Protein AF-A0A6A8AJ91-F1 (afdb_monomer)

Structure (mmCIF, N/CA/C/O backbone):
data_AF-A0A6A8AJ91-F1
#
_entry.id   AF-A0A6A8AJ91-F1
#
loop_
_atom_site.group_PDB
_atom_site.id
_atom_site.type_symbol
_atom_site.label_atom_id
_atom_site.label_alt_id
_atom_site.label_comp_id
_atom_site.label_asym_id
_atom_site.label_entity_id
_atom_site.label_seq_id
_atom_site.pdbx_PDB_ins_code
_atom_site.Cartn_x
_atom_site.Cartn_y
_atom_site.Cartn_z
_atom_site.occupancy
_atom_site.B_iso_or_equiv
_atom_site.auth_seq_id
_atom_site.auth_comp_id
_atom_site.auth_asym_id
_atom_site.auth_atom_id
_atom_site.pdbx_PDB_model_num
ATOM 1 N N . MET A 1 1 ? -14.389 19.389 18.220 1.00 43.84 1 MET A N 1
ATOM 2 C CA . MET A 1 1 ? -12.937 19.081 18.212 1.00 43.84 1 MET A CA 1
ATOM 3 C C . MET A 1 1 ? -12.638 17.605 18.487 1.00 43.84 1 MET A C 1
ATOM 5 O O . MET A 1 1 ? -11.707 17.106 17.878 1.00 43.84 1 MET A O 1
ATOM 9 N N . ALA A 1 2 ? -13.442 16.891 19.290 1.00 48.88 2 ALA A N 1
ATOM 10 C CA . ALA A 1 2 ? -13.236 15.466 19.601 1.00 48.88 2 ALA A CA 1
ATOM 11 C C . ALA A 1 2 ? -13.220 14.518 18.375 1.00 48.88 2 ALA A C 1
ATOM 13 O O . ALA A 1 2 ? -12.332 13.684 18.272 1.00 48.88 2 ALA A O 1
ATOM 14 N N . VAL A 1 3 ? -14.114 14.713 17.393 1.00 51.88 3 VAL A N 1
ATOM 15 C CA . VAL A 1 3 ? -14.207 13.853 16.186 1.00 51.88 3 VAL A CA 1
ATOM 16 C C . VAL A 1 3 ? -12.919 13.856 15.343 1.00 51.88 3 VAL A C 1
ATOM 18 O O . VAL A 1 3 ? -12.517 12.827 14.814 1.00 51.88 3 VAL A O 1
ATOM 21 N N . LYS A 1 4 ? -12.217 14.998 15.255 1.00 58.78 4 LYS A N 1
ATOM 22 C CA . LYS A 1 4 ? -10.957 15.100 14.493 1.00 58.78 4 LYS A CA 1
ATOM 23 C C . LYS A 1 4 ? -9.788 14.388 15.174 1.00 58.78 4 LYS A C 1
ATOM 25 O O . LYS A 1 4 ? -8.906 13.903 14.477 1.00 58.78 4 LYS A O 1
ATOM 30 N N . GLN A 1 5 ? -9.770 14.350 16.507 1.00 60.12 5 GLN A N 1
ATOM 31 C CA . GLN A 1 5 ? -8.698 13.695 17.256 1.00 60.12 5 GLN A CA 1
ATOM 32 C C . GLN A 1 5 ? -8.779 12.173 17.096 1.00 60.12 5 GLN A C 1
ATOM 34 O O . GLN A 1 5 ? -7.750 11.521 16.955 1.00 60.12 5 GLN A O 1
ATOM 39 N N . ASN A 1 6 ? -10.004 11.642 17.043 1.00 73.81 6 ASN A N 1
ATOM 40 C CA . ASN A 1 6 ? -10.248 10.214 16.897 1.00 73.81 6 ASN A CA 1
ATOM 41 C C . ASN A 1 6 ? -9.841 9.684 15.509 1.00 73.81 6 ASN A C 1
ATOM 43 O O . ASN A 1 6 ? -9.087 8.722 15.394 1.00 73.81 6 ASN A O 1
ATOM 47 N N . GLY A 1 7 ? -10.212 10.397 14.439 1.00 82.06 7 GLY A N 1
ATOM 48 C CA . GLY A 1 7 ? -9.829 10.009 13.076 1.00 82.06 7 GLY A CA 1
ATOM 49 C C . GLY A 1 7 ? -8.311 9.914 12.854 1.00 82.06 7 GLY A C 1
ATOM 50 O O . GLY A 1 7 ? -7.854 9.060 12.100 1.00 82.06 7 GLY A O 1
ATOM 51 N N . ILE A 1 8 ? -7.514 10.750 13.533 1.00 86.25 8 ILE A N 1
ATOM 52 C CA . ILE A 1 8 ? -6.045 10.692 13.450 1.00 86.25 8 ILE A CA 1
ATOM 53 C C . ILE A 1 8 ? -5.506 9.410 14.094 1.00 86.25 8 ILE A C 1
ATOM 55 O O . ILE A 1 8 ? -4.601 8.793 13.532 1.00 86.25 8 ILE A O 1
ATOM 59 N N . GLU A 1 9 ? -6.051 9.004 15.242 1.00 88.12 9 GLU A N 1
ATOM 60 C CA . GLU A 1 9 ? -5.627 7.776 15.922 1.00 88.12 9 GLU A CA 1
ATOM 61 C C . GLU A 1 9 ? -5.988 6.538 15.092 1.00 88.12 9 GLU A C 1
ATOM 63 O O . GLU A 1 9 ? -5.127 5.686 14.878 1.00 88.12 9 GLU A O 1
ATOM 68 N N . ILE A 1 10 ? -7.195 6.490 14.513 1.00 88.81 10 ILE A N 1
ATOM 69 C CA . ILE A 1 10 ? -7.613 5.423 13.586 1.00 88.81 10 ILE A CA 1
ATOM 70 C C . ILE A 1 10 ? -6.616 5.299 12.426 1.00 88.81 10 ILE A C 1
ATOM 72 O O . ILE A 1 10 ? -6.073 4.222 12.174 1.00 88.81 10 ILE A O 1
ATOM 76 N N . VAL A 1 11 ? -6.322 6.411 11.742 1.00 90.75 11 VAL A N 1
ATOM 77 C CA . VAL A 1 11 ? -5.366 6.426 10.621 1.00 90.75 11 VAL A CA 1
ATOM 78 C C . VAL A 1 11 ? -3.998 5.928 11.061 1.00 90.75 11 VAL A C 1
ATOM 80 O O . VAL A 1 11 ? -3.373 5.139 10.352 1.00 90.75 11 VAL A O 1
ATOM 83 N N . LYS A 1 12 ? -3.526 6.378 12.224 1.00 90.50 12 LYS A N 1
ATOM 84 C CA . LYS A 1 12 ? -2.214 6.006 12.744 1.00 90.50 12 LYS A CA 1
ATOM 85 C C . LYS A 1 12 ? -2.122 4.504 13.014 1.00 90.50 12 LYS A C 1
ATOM 87 O O . LYS A 1 12 ? -1.149 3.891 12.586 1.00 90.50 12 LYS A O 1
ATOM 92 N N . ARG A 1 13 ? -3.137 3.904 13.640 1.00 90.19 13 ARG A N 1
ATOM 93 C CA . ARG A 1 13 ? -3.163 2.465 13.951 1.00 90.19 13 ARG A CA 1
ATOM 94 C C . ARG A 1 13 ? -3.114 1.596 12.704 1.00 90.19 13 ARG A C 1
ATOM 96 O O . ARG A 1 13 ? -2.282 0.697 12.609 1.00 90.19 13 ARG A O 1
ATOM 103 N N . PHE A 1 14 ? -3.931 1.908 11.702 1.00 91.19 14 PHE A N 1
ATOM 104 C CA . PHE A 1 14 ? -3.874 1.188 10.430 1.00 91.19 14 PHE A CA 1
ATOM 105 C C . PHE A 1 14 ? -2.538 1.408 9.704 1.00 91.19 14 PHE A C 1
ATOM 107 O O . PHE A 1 14 ? -1.979 0.457 9.152 1.00 91.19 14 PHE A O 1
ATOM 114 N N . ALA A 1 15 ? -1.981 2.622 9.755 1.00 89.38 15 ALA A N 1
ATOM 115 C CA . ALA A 1 15 ? -0.695 2.937 9.135 1.00 89.38 15 ALA A CA 1
ATOM 116 C C . ALA A 1 15 ? 0.488 2.202 9.788 1.00 89.38 15 ALA A C 1
ATOM 118 O O . ALA A 1 15 ? 1.400 1.783 9.074 1.00 89.38 15 ALA A O 1
ATOM 119 N N . GLU A 1 16 ? 0.471 1.993 11.107 1.00 88.56 16 GLU A N 1
ATOM 120 C CA . GLU A 1 16 ? 1.475 1.193 11.831 1.00 88.56 16 GLU A CA 1
ATOM 121 C C . GLU A 1 16 ? 1.495 -0.270 11.356 1.00 88.56 16 GLU A C 1
ATOM 123 O O . GLU A 1 16 ? 2.562 -0.882 11.274 1.00 88.56 16 GLU A O 1
ATOM 128 N N . LEU A 1 17 ? 0.341 -0.794 10.936 1.00 86.75 17 LEU A N 1
ATOM 129 C CA . LEU A 1 17 ? 0.208 -2.111 10.304 1.00 86.75 17 LEU A CA 1
ATOM 130 C C . LEU A 1 17 ? 0.438 -2.082 8.780 1.00 86.75 17 LEU A C 1
ATOM 132 O O . LEU A 1 17 ? 0.378 -3.118 8.113 1.00 86.75 17 LEU A O 1
ATOM 136 N N . GLY A 1 18 ? 0.729 -0.913 8.205 1.00 86.25 18 GLY A N 1
ATOM 137 C CA . GLY A 1 18 ? 1.018 -0.710 6.782 1.00 86.25 18 GLY A CA 1
ATOM 138 C C . GLY A 1 18 ? -0.213 -0.535 5.887 1.00 86.25 18 GLY A C 1
ATOM 139 O O . GLY A 1 18 ? -0.083 -0.640 4.666 1.00 86.25 18 GLY A O 1
ATOM 140 N N . PHE A 1 19 ? -1.398 -0.319 6.463 1.00 89.56 19 PHE A N 1
ATOM 141 C CA . PHE A 1 19 ? -2.639 -0.081 5.726 1.00 89.56 19 PHE A CA 1
ATOM 142 C C . PHE A 1 19 ? -2.930 1.415 5.607 1.00 89.56 19 PHE A C 1
ATOM 144 O O . PHE A 1 19 ? -2.638 2.214 6.493 1.00 89.56 19 PHE A O 1
ATOM 151 N N . GLN A 1 20 ? -3.556 1.787 4.500 1.00 91.19 20 GLN A N 1
ATOM 152 C CA . GLN A 1 20 ? -4.247 3.059 4.334 1.00 91.19 20 GLN A CA 1
ATOM 153 C C . GLN A 1 20 ? -5.744 2.814 4.481 1.00 91.19 20 GLN A C 1
ATOM 155 O O . GLN A 1 20 ? -6.220 1.715 4.206 1.00 91.19 20 GLN A O 1
ATOM 160 N N . VAL A 1 21 ? -6.493 3.837 4.875 1.00 91.38 21 VAL A N 1
ATOM 161 C CA . VAL A 1 21 ? -7.944 3.742 5.060 1.00 91.38 21 VAL A CA 1
ATOM 162 C C . VAL A 1 21 ? -8.601 4.867 4.274 1.00 91.38 21 VAL A C 1
ATOM 164 O O . VAL A 1 21 ? -8.114 6.001 4.299 1.00 91.38 21 VAL A O 1
ATOM 167 N N . GLN A 1 22 ? -9.675 4.559 3.550 1.00 91.75 22 GLN A N 1
ATOM 168 C CA . GLN A 1 22 ? -10.474 5.580 2.878 1.00 91.75 22 GLN A CA 1
ATOM 169 C C . GLN A 1 22 ? -11.068 6.572 3.892 1.00 91.75 22 GLN A C 1
ATOM 171 O O . GLN A 1 22 ? -11.466 6.151 4.981 1.00 91.75 22 GLN A O 1
ATOM 176 N N . PRO A 1 23 ? -11.166 7.870 3.555 1.00 87.62 23 PRO A N 1
ATOM 177 C CA . PRO A 1 23 ? -11.774 8.870 4.430 1.00 87.62 23 PRO A CA 1
ATOM 178 C C . PRO A 1 23 ? -13.167 8.474 4.932 1.00 87.62 23 PRO A C 1
ATOM 180 O O . PRO A 1 23 ? -13.442 8.561 6.125 1.00 87.62 23 PRO A O 1
ATOM 183 N N . GLU A 1 24 ? -14.007 7.955 4.042 1.00 88.31 24 GLU A N 1
ATOM 184 C CA . GLU A 1 24 ? -15.381 7.544 4.337 1.00 88.31 24 GLU A CA 1
ATOM 185 C C . GLU A 1 24 ? -15.422 6.349 5.308 1.00 88.31 24 GLU A C 1
ATOM 187 O O . GLU A 1 24 ? -16.294 6.257 6.172 1.00 88.31 24 GLU A O 1
ATOM 192 N N . ALA A 1 25 ? -14.424 5.464 5.242 1.00 89.00 25 ALA A N 1
ATOM 193 C CA . ALA A 1 25 ? -14.273 4.355 6.175 1.00 89.00 25 ALA A CA 1
ATOM 194 C C . ALA A 1 25 ? -13.870 4.836 7.581 1.00 89.00 25 ALA A C 1
ATOM 196 O O . ALA A 1 25 ? -14.318 4.266 8.575 1.00 89.00 25 ALA A O 1
ATOM 197 N N . ILE A 1 26 ? -13.072 5.908 7.684 1.00 88.94 26 ILE A N 1
ATOM 198 C CA . ILE A 1 26 ? -12.713 6.530 8.972 1.00 88.94 26 ILE A CA 1
ATOM 199 C C . ILE A 1 26 ? -13.953 7.137 9.632 1.00 88.94 26 ILE A C 1
ATOM 201 O O . ILE A 1 26 ? -14.126 7.013 10.847 1.00 88.94 26 ILE A O 1
ATOM 205 N N . GLU A 1 27 ? -14.823 7.779 8.849 1.00 86.69 27 GLU A N 1
ATOM 206 C CA . GLU A 1 27 ? -16.090 8.326 9.345 1.00 86.69 27 GLU A CA 1
ATOM 207 C C . GLU A 1 27 ? -16.988 7.218 9.902 1.00 86.69 27 GLU A C 1
ATOM 209 O O . GLU A 1 27 ? -17.515 7.352 11.008 1.00 86.69 27 GLU A O 1
ATOM 214 N N . LEU A 1 28 ? -17.091 6.098 9.183 1.00 85.00 28 LEU A N 1
ATOM 215 C CA . LEU A 1 28 ? -17.873 4.933 9.591 1.00 85.00 28 LEU A CA 1
ATOM 216 C C . LEU A 1 28 ? -17.333 4.320 10.896 1.00 85.00 28 LEU A C 1
ATOM 218 O O . LEU A 1 28 ? -18.096 4.081 11.834 1.00 85.00 28 LEU A O 1
ATOM 222 N N . LEU A 1 29 ? -16.014 4.138 10.999 1.00 84.06 29 LEU A N 1
ATOM 223 C CA . LEU A 1 29 ? -15.364 3.653 12.221 1.00 84.06 29 LEU A CA 1
ATOM 224 C C . LEU A 1 29 ? -15.611 4.590 13.409 1.00 84.06 29 LEU A C 1
ATOM 226 O O . LEU A 1 29 ? -16.016 4.134 14.478 1.00 84.06 29 LEU A O 1
ATOM 230 N N . SER A 1 30 ? -15.468 5.899 13.190 1.00 82.31 30 SER A N 1
ATOM 231 C CA . SER A 1 30 ? -15.678 6.922 14.222 1.00 82.31 30 SER A CA 1
ATOM 232 C C . SER A 1 30 ? -17.122 6.951 14.737 1.00 82.31 30 SER A C 1
ATOM 234 O O . SER A 1 30 ? -17.351 7.179 15.922 1.00 82.31 30 SER A O 1
ATOM 236 N N . GLN A 1 31 ? -18.106 6.732 13.858 1.00 78.06 31 GLN A N 1
ATOM 237 C CA . GLN A 1 31 ? -19.516 6.614 14.246 1.00 78.06 31 GLN A CA 1
ATOM 238 C C . GLN A 1 31 ? -19.769 5.322 15.029 1.00 78.06 31 GLN A C 1
ATOM 240 O O . GLN A 1 31 ? -20.475 5.337 16.035 1.00 78.06 31 GLN A O 1
ATOM 245 N N . SER A 1 32 ? -19.151 4.215 14.610 1.00 71.56 32 SER A N 1
ATOM 246 C CA . SER A 1 32 ? -19.342 2.917 15.258 1.00 71.56 32 SER A CA 1
ATOM 247 C C . SER A 1 32 ? -18.805 2.862 16.691 1.00 71.56 32 SER A C 1
ATOM 249 O O . SER A 1 32 ? -19.468 2.274 17.540 1.00 71.56 32 SER A O 1
ATOM 251 N N . GLU A 1 33 ? -17.678 3.521 16.974 1.00 67.56 33 GLU A N 1
ATOM 252 C CA . GLU A 1 33 ? -17.086 3.633 18.317 1.00 67.56 33 GLU A CA 1
ATOM 253 C C . GLU A 1 33 ? -17.942 4.491 19.266 1.00 67.56 33 GLU A C 1
ATOM 255 O O . GLU A 1 33 ? -18.006 4.236 20.464 1.00 67.56 33 GLU A O 1
ATOM 260 N N . ALA A 1 34 ? -18.644 5.500 18.738 1.00 65.12 34 ALA A N 1
ATOM 261 C CA . ALA A 1 34 ? -19.516 6.358 19.542 1.00 65.12 34 ALA A CA 1
ATOM 262 C C . ALA A 1 34 ? -20.841 5.676 19.933 1.00 65.12 34 ALA A C 1
ATOM 264 O O . ALA A 1 34 ? -21.431 6.012 20.960 1.00 65.12 34 ALA A O 1
ATOM 265 N N . GLU A 1 35 ? -21.328 4.748 19.107 1.00 65.75 35 GLU A N 1
ATOM 266 C CA . GLU A 1 35 ? -22.617 4.070 19.298 1.00 65.75 35 GLU A CA 1
ATOM 267 C C . GLU A 1 35 ? -22.499 2.727 20.027 1.00 65.75 35 GLU A C 1
ATOM 269 O O . GLU A 1 35 ? -23.481 2.234 20.589 1.00 65.75 35 GLU A O 1
ATOM 274 N N . ARG A 1 36 ? -21.324 2.100 19.989 1.00 60.91 36 ARG A N 1
ATOM 275 C CA . ARG A 1 36 ? -21.079 0.758 20.514 1.00 60.91 36 ARG A CA 1
ATOM 276 C C . ARG A 1 36 ? -19.695 0.735 21.150 1.00 60.91 36 ARG A C 1
ATOM 278 O O . ARG A 1 36 ? -18.746 1.205 20.542 1.00 60.91 36 ARG A O 1
ATOM 285 N N . ASP A 1 37 ? -19.610 0.191 22.359 1.00 61.41 37 ASP A N 1
ATOM 286 C CA . ASP A 1 37 ? -18.389 0.053 23.165 1.00 61.41 37 ASP A CA 1
ATOM 287 C C . ASP A 1 37 ? -17.379 -0.889 22.475 1.00 61.41 37 ASP A C 1
ATOM 289 O O . ASP A 1 37 ? -17.254 -2.063 22.821 1.00 61.41 37 ASP A O 1
ATOM 293 N N . PHE A 1 38 ? -16.746 -0.417 21.402 1.00 65.94 38 PHE A N 1
ATOM 294 C CA . PHE A 1 38 ? -15.754 -1.154 20.629 1.00 65.94 38 PHE A CA 1
ATOM 295 C C . PHE A 1 38 ? -14.351 -0.652 20.970 1.00 65.94 38 PHE A C 1
ATOM 297 O O . PHE A 1 38 ? -14.070 0.539 20.860 1.00 65.94 38 PHE A O 1
ATOM 304 N N . ASP A 1 39 ? -13.446 -1.571 21.309 1.00 79.12 39 ASP A N 1
ATOM 305 C CA . ASP A 1 39 ? -12.017 -1.269 21.400 1.00 79.12 39 ASP A CA 1
ATOM 306 C C . ASP A 1 39 ? -11.433 -1.143 19.984 1.00 79.12 39 ASP A C 1
ATOM 308 O O . ASP A 1 39 ? -11.498 -2.075 19.175 1.00 79.12 39 ASP A O 1
ATOM 312 N N . LEU A 1 40 ? -10.843 0.017 19.682 1.00 80.31 40 LEU A N 1
ATOM 313 C CA . LEU A 1 40 ? -10.198 0.297 18.401 1.00 80.31 40 LEU A CA 1
ATOM 314 C C . LEU A 1 40 ? -9.127 -0.745 18.054 1.00 80.31 40 LEU A C 1
ATOM 316 O O . LEU A 1 40 ? -8.992 -1.099 16.883 1.00 80.31 40 LEU A O 1
ATOM 320 N N . ASN A 1 41 ? -8.387 -1.260 19.041 1.00 83.50 41 ASN A N 1
ATOM 321 C CA . ASN A 1 41 ? -7.375 -2.288 18.781 1.00 83.50 41 ASN A CA 1
ATOM 322 C C . ASN A 1 41 ? -8.026 -3.583 18.290 1.00 83.50 41 ASN A C 1
ATOM 324 O O . ASN A 1 41 ? -7.571 -4.160 17.306 1.00 83.50 41 ASN A O 1
ATOM 328 N N . GLU A 1 42 ? -9.137 -3.982 18.911 1.00 82.81 42 GLU A N 1
ATOM 329 C CA . GLU A 1 42 ? -9.879 -5.181 18.526 1.00 82.81 42 GLU A CA 1
ATOM 330 C C . GLU A 1 42 ? -10.443 -5.051 17.104 1.00 82.81 42 GLU A C 1
ATOM 332 O O . GLU A 1 42 ? -10.413 -6.005 16.327 1.00 82.81 42 GLU A O 1
ATOM 337 N N . ILE A 1 43 ? -10.950 -3.870 16.731 1.00 83.38 43 ILE A N 1
ATOM 338 C CA . ILE A 1 43 ? -11.406 -3.614 15.358 1.00 83.38 43 ILE A CA 1
ATOM 339 C C . ILE A 1 43 ? -10.240 -3.733 14.383 1.00 83.38 43 ILE A C 1
ATOM 341 O O . ILE A 1 43 ? -10.367 -4.412 13.366 1.00 83.38 43 ILE A O 1
ATOM 345 N N . VAL A 1 44 ? -9.133 -3.047 14.670 1.00 86.94 44 VAL A N 1
ATOM 346 C CA . VAL A 1 44 ? -7.974 -3.002 13.780 1.00 86.94 44 VAL A CA 1
ATOM 347 C C . VAL A 1 44 ? -7.451 -4.414 13.538 1.00 86.94 44 VAL A C 1
ATOM 349 O O . VAL A 1 44 ? -7.359 -4.804 12.379 1.00 86.94 44 VAL A O 1
ATOM 352 N N . GLU A 1 45 ? -7.209 -5.195 14.593 1.00 86.25 45 GLU A N 1
ATOM 353 C CA . GLU A 1 45 ? -6.732 -6.580 14.488 1.00 86.25 45 GLU A CA 1
ATOM 354 C C . GLU A 1 45 ? -7.694 -7.446 13.671 1.00 86.25 45 GLU A C 1
ATOM 356 O O . GLU A 1 45 ? -7.300 -8.016 12.652 1.00 86.25 45 GLU A O 1
ATOM 361 N N . ASN A 1 46 ? -8.979 -7.468 14.037 1.00 85.00 46 ASN A N 1
ATOM 362 C CA . ASN A 1 46 ? -9.959 -8.314 13.359 1.00 85.00 46 ASN A CA 1
ATOM 363 C C . ASN A 1 46 ? -10.146 -7.944 11.880 1.00 85.00 46 ASN A C 1
ATOM 365 O O . ASN A 1 46 ? -10.281 -8.828 11.030 1.00 85.00 46 ASN A O 1
ATOM 369 N N . VAL A 1 47 ? -10.179 -6.644 11.561 1.00 87.38 47 VAL A N 1
ATOM 370 C CA . VAL A 1 47 ? -10.248 -6.189 10.171 1.00 87.38 47 VAL A CA 1
ATOM 371 C C . VAL A 1 47 ? -9.001 -6.671 9.449 1.00 87.38 47 VAL A C 1
ATOM 373 O O . VAL A 1 47 ? -9.133 -7.357 8.442 1.00 87.38 47 VAL A O 1
ATOM 376 N N . THR A 1 48 ? -7.804 -6.378 9.955 1.00 87.56 48 THR A N 1
ATOM 377 C CA . THR A 1 48 ? -6.564 -6.686 9.234 1.00 87.56 48 THR A CA 1
ATOM 378 C C . THR A 1 48 ? -6.294 -8.176 9.075 1.00 87.56 48 THR A C 1
ATOM 380 O O . THR A 1 48 ? -5.801 -8.567 8.020 1.00 87.56 48 THR A O 1
ATOM 383 N N . ASP A 1 49 ? -6.673 -9.003 10.049 1.00 85.69 49 ASP A N 1
ATOM 384 C CA . ASP A 1 49 ? -6.499 -10.461 9.998 1.00 85.69 49 ASP A CA 1
ATOM 385 C C . ASP A 1 49 ? -7.429 -11.125 8.977 1.00 85.69 49 ASP A C 1
ATOM 387 O O . ASP A 1 49 ? -7.114 -12.179 8.424 1.00 85.69 49 ASP A O 1
ATOM 391 N N . SER A 1 50 ? -8.578 -10.503 8.704 1.00 83.50 50 SER A N 1
ATOM 392 C CA . SER A 1 50 ? -9.535 -10.991 7.707 1.00 83.50 50 SER A CA 1
ATOM 393 C C . SER A 1 50 ? -9.195 -10.579 6.270 1.00 83.50 50 SER A C 1
ATOM 395 O O . SER A 1 50 ? -9.801 -11.090 5.325 1.00 83.50 50 SER A O 1
ATOM 397 N N . LEU A 1 51 ? -8.251 -9.649 6.083 1.00 85.38 51 LEU A N 1
ATOM 398 C CA . LEU A 1 51 ? -7.916 -9.096 4.773 1.00 85.38 51 LEU A CA 1
ATOM 399 C C . LEU A 1 51 ? -6.880 -9.941 4.035 1.00 85.38 51 LEU A C 1
ATOM 401 O O . LEU A 1 51 ? -5.928 -10.468 4.605 1.00 85.38 51 LEU A O 1
ATOM 405 N N . ASP A 1 52 ? -7.028 -9.981 2.712 1.00 84.12 52 ASP A N 1
ATOM 406 C CA . ASP A 1 52 ? -6.002 -10.542 1.844 1.00 84.12 52 ASP A CA 1
ATOM 407 C C . ASP A 1 52 ? -4.695 -9.714 1.945 1.00 84.12 52 ASP A C 1
ATOM 409 O O . ASP A 1 52 ? -4.748 -8.477 1.889 1.00 84.12 52 ASP A O 1
ATOM 413 N N . PRO A 1 53 ? -3.510 -10.354 2.038 1.00 79.56 53 PRO A N 1
ATOM 414 C CA . PRO A 1 53 ? -2.226 -9.659 2.178 1.00 79.56 53 PRO A CA 1
ATOM 415 C C . PRO A 1 53 ? -1.889 -8.658 1.059 1.00 79.56 53 PRO A C 1
ATOM 417 O O . PRO A 1 53 ? -1.031 -7.791 1.256 1.00 79.56 53 PRO A O 1
ATOM 420 N N . SER A 1 54 ? -2.531 -8.754 -0.113 1.00 79.94 54 SER A N 1
ATOM 421 C CA . SER A 1 54 ? -2.346 -7.823 -1.235 1.00 79.94 54 SER A CA 1
ATOM 422 C C . SER A 1 54 ? -3.086 -6.488 -1.062 1.00 79.94 54 SER A C 1
ATOM 424 O O . SER A 1 54 ? -2.868 -5.554 -1.840 1.00 79.94 54 SER A O 1
ATOM 426 N N . ILE A 1 55 ? -3.945 -6.360 -0.048 1.00 87.62 55 ILE A N 1
ATOM 427 C CA . ILE A 1 55 ? -4.772 -5.174 0.179 1.00 87.62 55 ILE A CA 1
ATOM 428 C C . ILE A 1 55 ? -3.984 -4.128 0.965 1.00 87.62 55 ILE A C 1
ATOM 430 O O . ILE A 1 55 ? -3.636 -4.322 2.125 1.00 87.62 55 ILE A O 1
ATOM 434 N N . PHE A 1 56 ? -3.728 -2.974 0.345 1.00 86.56 56 PHE A N 1
ATOM 435 C CA . PHE A 1 56 ? -3.056 -1.840 0.999 1.00 86.56 56 PHE A CA 1
ATOM 436 C C . PHE A 1 56 ? -4.015 -0.741 1.437 1.00 86.56 56 PHE A C 1
ATOM 438 O O . PHE A 1 56 ? -3.701 -0.009 2.370 1.00 86.56 56 PHE A O 1
ATOM 445 N N . VAL A 1 57 ? -5.159 -0.610 0.765 1.00 91.50 57 VAL A N 1
ATOM 446 C CA . VAL A 1 57 ? -6.151 0.432 1.037 1.00 91.50 57 VAL A CA 1
ATOM 447 C C . VAL A 1 57 ? -7.438 -0.244 1.475 1.00 91.50 57 VAL A C 1
ATOM 449 O O . VAL A 1 57 ? -8.043 -0.980 0.698 1.00 91.50 57 VAL A O 1
ATOM 452 N N . ILE A 1 58 ? -7.830 0.009 2.717 1.00 91.44 58 ILE A N 1
ATOM 453 C CA . ILE A 1 58 ? -9.067 -0.480 3.302 1.00 91.44 58 ILE A CA 1
ATOM 454 C C . ILE A 1 58 ? -10.192 0.447 2.865 1.00 91.44 58 ILE A C 1
ATOM 456 O O . ILE A 1 58 ? -10.171 1.659 3.105 1.00 91.44 58 ILE A O 1
ATOM 460 N N . SER A 1 59 ? -11.149 -0.153 2.180 1.00 90.94 59 SER A N 1
ATOM 461 C CA . SER A 1 59 ? -12.338 0.501 1.664 1.00 90.94 59 SER A CA 1
ATOM 462 C C . SER A 1 59 ? -13.464 0.526 2.689 1.00 90.94 59 SER A C 1
ATOM 464 O O . SER A 1 59 ? -13.500 -0.262 3.640 1.00 90.94 59 SER A O 1
ATOM 466 N N . THR A 1 60 ? -14.412 1.428 2.471 1.00 90.06 60 THR A N 1
ATOM 467 C CA . THR A 1 60 ? -15.604 1.556 3.318 1.00 90.06 60 THR A CA 1
ATOM 468 C C . THR A 1 60 ? -16.444 0.282 3.304 1.00 90.06 60 THR A C 1
ATOM 470 O O . THR A 1 60 ? -16.981 -0.112 4.337 1.00 90.06 60 THR A O 1
ATOM 473 N N . GLU A 1 61 ? -16.510 -0.413 2.168 1.00 89.19 61 GLU A N 1
ATOM 474 C CA . GLU A 1 61 ? -17.251 -1.665 2.013 1.00 89.19 61 GLU A CA 1
ATOM 475 C C . GLU A 1 61 ? -16.690 -2.774 2.908 1.00 89.19 61 GLU A C 1
ATOM 477 O O . GLU A 1 61 ? -17.460 -3.499 3.534 1.00 89.19 61 GLU A O 1
ATOM 482 N N . GLN A 1 62 ? -15.362 -2.870 3.016 1.00 87.12 62 GLN A N 1
ATOM 483 C CA . GLN A 1 62 ? -14.696 -3.867 3.861 1.00 87.12 62 GLN A CA 1
ATOM 484 C C . GLN A 1 62 ? -14.981 -3.632 5.344 1.00 87.12 62 GLN A C 1
ATOM 486 O O . GLN A 1 62 ? -15.272 -4.574 6.079 1.00 87.12 62 GLN A O 1
ATOM 491 N N . ILE A 1 63 ? -14.962 -2.370 5.778 1.00 87.75 63 ILE A N 1
ATOM 492 C CA . ILE A 1 63 ? -15.340 -2.009 7.147 1.00 87.75 63 ILE A CA 1
ATOM 493 C C . ILE A 1 63 ? -16.829 -2.282 7.395 1.00 87.75 63 ILE A C 1
ATOM 495 O O . ILE A 1 63 ? -17.192 -2.841 8.430 1.00 87.75 63 ILE A O 1
ATOM 499 N N . ALA A 1 64 ? -17.705 -1.921 6.456 1.00 86.56 64 ALA A N 1
ATOM 500 C CA . ALA A 1 64 ? -19.142 -2.141 6.592 1.00 86.56 64 ALA A CA 1
ATOM 501 C C . ALA A 1 64 ? -19.488 -3.637 6.681 1.00 86.56 64 ALA A C 1
ATOM 503 O O . ALA A 1 64 ? -20.326 -4.032 7.496 1.00 86.56 64 ALA A O 1
ATOM 504 N N . GLU A 1 65 ? -18.831 -4.473 5.875 1.00 85.00 65 GLU A N 1
ATOM 505 C CA . GLU A 1 65 ? -18.964 -5.929 5.927 1.00 85.00 65 GLU A CA 1
ATOM 506 C C . GLU A 1 65 ? -18.474 -6.489 7.266 1.00 85.00 65 GLU A C 1
ATOM 508 O O . GLU A 1 65 ? -19.192 -7.270 7.895 1.00 85.00 65 GLU A O 1
ATOM 513 N N . PHE A 1 66 ? -17.320 -6.026 7.754 1.00 83.44 66 PHE A N 1
ATOM 514 C CA . PHE A 1 66 ? -16.799 -6.404 9.066 1.00 83.44 66 PHE A CA 1
ATOM 515 C C . PHE A 1 66 ? -17.790 -6.086 10.196 1.00 83.44 66 PHE A C 1
ATOM 517 O O . PHE A 1 66 ? -18.159 -6.971 10.974 1.00 83.44 66 PHE A O 1
ATOM 524 N N . ILE A 1 67 ? -18.289 -4.848 10.254 1.00 81.25 67 ILE A N 1
ATOM 525 C CA . ILE A 1 67 ? -19.238 -4.419 11.289 1.00 81.25 67 ILE A CA 1
ATOM 526 C C . ILE A 1 67 ? -20.534 -5.222 11.188 1.00 81.25 67 ILE A C 1
ATOM 528 O O . ILE A 1 67 ? -21.054 -5.685 12.202 1.00 81.25 67 ILE A O 1
ATOM 532 N N . LYS A 1 68 ? -21.050 -5.452 9.976 1.00 81.44 68 LYS A N 1
ATOM 533 C CA . LYS A 1 68 ? -22.246 -6.276 9.769 1.00 81.44 68 LYS A CA 1
ATOM 534 C C . LYS A 1 68 ? -22.043 -7.709 10.266 1.00 81.44 68 LYS A C 1
ATOM 536 O O . LYS A 1 68 ? -22.934 -8.242 10.925 1.00 81.44 68 LYS A O 1
ATOM 541 N N . ASN A 1 69 ? -20.889 -8.313 9.992 1.00 77.19 69 ASN A N 1
ATOM 542 C CA . ASN A 1 69 ? -20.578 -9.684 10.396 1.00 77.19 69 ASN A CA 1
ATOM 543 C C . ASN A 1 69 ? -20.388 -9.811 11.914 1.00 77.19 69 ASN A C 1
ATOM 545 O O . ASN A 1 69 ? -20.897 -10.760 12.506 1.00 77.19 69 ASN A O 1
ATOM 549 N N . LYS A 1 70 ? -19.763 -8.826 12.573 1.00 71.62 70 LYS A N 1
ATOM 550 C CA . LYS A 1 70 ? -19.692 -8.750 14.047 1.00 71.62 70 LYS A CA 1
ATOM 551 C C . LYS A 1 70 ? -21.080 -8.634 14.685 1.00 71.62 70 LYS A C 1
ATOM 553 O O . LYS A 1 70 ? -21.340 -9.262 15.705 1.00 71.62 70 LYS A O 1
ATOM 558 N N . VAL A 1 71 ? -21.991 -7.879 14.070 1.00 63.44 71 VAL A N 1
ATOM 559 C CA . VAL A 1 71 ? -23.368 -7.671 14.565 1.00 63.44 71 VAL A CA 1
ATOM 560 C C . VAL A 1 71 ? -24.265 -8.883 14.323 1.00 63.44 71 VAL A C 1
ATOM 562 O O . VAL A 1 71 ? -25.108 -9.201 15.157 1.00 63.44 71 VAL A O 1
ATOM 565 N N . ALA A 1 72 ? -24.074 -9.582 13.205 1.00 60.78 72 ALA A N 1
ATOM 566 C CA . ALA A 1 72 ? -24.757 -10.840 12.904 1.00 60.78 72 ALA A CA 1
ATOM 567 C C . ALA A 1 72 ? -24.155 -12.049 13.659 1.00 60.78 72 ALA A C 1
ATOM 569 O O . ALA A 1 72 ? -24.737 -13.132 13.667 1.00 60.78 72 ALA A O 1
ATOM 570 N N . GLY A 1 73 ? -23.003 -11.864 14.311 1.00 50.31 73 GLY A N 1
ATOM 571 C CA . GLY A 1 73 ? -22.126 -12.890 14.877 1.00 50.31 73 GLY A CA 1
ATOM 572 C C . GLY A 1 73 ? -22.537 -13.533 16.206 1.00 50.31 73 GLY A C 1
ATOM 573 O O . GLY A 1 73 ? -21.684 -14.117 16.865 1.00 50.31 73 GLY A O 1
ATOM 574 N N . THR A 1 74 ? -23.821 -13.525 16.581 1.00 48.94 74 THR A N 1
ATOM 575 C CA . THR A 1 74 ? -24.406 -14.566 17.459 1.00 48.94 74 THR A CA 1
ATOM 576 C C . THR A 1 74 ? -24.817 -15.828 16.681 1.00 48.94 74 THR A C 1
ATOM 578 O O . THR A 1 74 ? -25.548 -16.670 17.198 1.00 48.94 74 THR A O 1
ATOM 581 N N . GLY A 1 75 ? -24.331 -16.022 15.450 1.00 37.97 75 GLY A N 1
ATOM 582 C CA . GLY A 1 75 ? -24.575 -17.239 14.680 1.00 37.97 75 GLY A CA 1
ATOM 583 C C . GLY A 1 75 ? -23.509 -17.501 13.621 1.00 37.97 75 GLY A C 1
ATOM 584 O O . GLY A 1 75 ? -23.240 -16.656 12.774 1.00 37.97 75 GLY A O 1
ATOM 585 N N . LYS A 1 76 ? -22.918 -18.701 13.672 1.00 47.47 76 LYS A N 1
ATOM 586 C CA . LYS A 1 76 ? -22.011 -19.266 12.663 1.00 47.47 76 LYS A CA 1
ATOM 587 C C . LYS A 1 76 ? -22.591 -19.152 11.249 1.00 47.47 76 LYS A C 1
ATOM 589 O O . LYS A 1 76 ? -23.743 -19.514 11.023 1.00 47.47 76 LYS A O 1
ATOM 594 N N . GLY A 1 77 ? -21.745 -18.793 10.289 1.00 35.34 77 GLY A N 1
ATOM 595 C CA . GLY A 1 77 ? -22.057 -18.917 8.871 1.00 35.34 77 GLY A CA 1
ATOM 596 C C . GLY A 1 77 ? -20.838 -18.663 7.999 1.00 35.34 77 GLY A C 1
ATOM 597 O O . GLY A 1 77 ? -20.548 -17.523 7.660 1.00 35.34 77 GLY A O 1
ATOM 598 N N . GLU A 1 78 ? -20.148 -19.739 7.629 1.00 46.16 78 GLU A N 1
ATOM 599 C CA . GLU A 1 78 ? -19.216 -19.778 6.501 1.00 46.16 78 GLU A CA 1
ATOM 600 C C . GLU A 1 78 ? -19.934 -19.306 5.233 1.00 46.16 78 GLU A C 1
ATOM 602 O O . GLU A 1 78 ? -20.955 -19.898 4.877 1.00 46.16 78 GLU A O 1
ATOM 607 N N . LYS A 1 79 ? -19.398 -18.299 4.528 1.00 38.66 79 LYS A N 1
ATOM 608 C CA . LYS A 1 79 ? -19.541 -18.185 3.069 1.00 38.66 79 LYS A CA 1
ATOM 609 C C . LYS A 1 79 ? -18.312 -17.541 2.442 1.00 38.66 79 LYS A C 1
ATOM 611 O O . LYS A 1 79 ? -17.992 -16.387 2.700 1.00 38.66 79 LYS A O 1
ATOM 616 N N . GLU A 1 80 ? -17.695 -18.318 1.560 1.00 44.81 80 GLU A N 1
ATOM 617 C CA . GLU A 1 80 ? -16.759 -17.896 0.526 1.00 44.81 80 GLU A CA 1
ATOM 618 C C . GLU A 1 80 ? -17.377 -16.752 -0.294 1.00 44.81 80 GLU A C 1
ATOM 620 O O . GLU A 1 80 ? -18.309 -16.943 -1.079 1.00 44.81 80 GLU A O 1
ATOM 625 N N . GLY A 1 81 ? -16.882 -15.536 -0.082 1.00 33.44 81 GLY A N 1
ATOM 626 C CA . GLY A 1 81 ? -17.235 -14.354 -0.855 1.00 33.44 81 GLY A CA 1
ATOM 627 C C . GLY A 1 81 ? -16.036 -13.935 -1.685 1.00 33.44 81 GLY A C 1
ATOM 628 O O . GLY A 1 81 ? -15.212 -13.153 -1.228 1.00 33.44 81 GLY A O 1
ATOM 629 N N . GLY A 1 82 ? -15.914 -14.477 -2.899 1.00 33.50 82 GLY A N 1
ATOM 630 C CA . GLY A 1 82 ? -14.902 -14.027 -3.849 1.00 33.50 82 GLY A CA 1
ATOM 631 C C . GLY A 1 82 ? -14.965 -12.507 -3.996 1.00 33.50 82 GLY A C 1
ATOM 632 O O . GLY A 1 82 ? -16.014 -11.961 -4.350 1.00 33.50 82 GLY A O 1
ATOM 633 N N . ILE A 1 83 ? -13.845 -11.843 -3.702 1.00 36.66 83 ILE A N 1
ATOM 634 C CA . ILE A 1 83 ? -13.674 -10.393 -3.787 1.00 36.66 83 ILE A CA 1
ATOM 635 C C . ILE A 1 83 ? -14.028 -9.967 -5.217 1.00 36.66 83 ILE A C 1
ATOM 637 O O . ILE A 1 83 ? -13.237 -10.097 -6.154 1.00 36.66 83 ILE A O 1
ATOM 641 N N . ARG A 1 84 ? -15.253 -9.471 -5.417 1.00 40.12 84 ARG A N 1
ATOM 642 C CA . ARG A 1 84 ? -15.611 -8.750 -6.637 1.00 40.12 84 ARG A CA 1
ATOM 643 C C . ARG A 1 84 ? -14.845 -7.443 -6.573 1.00 40.12 84 ARG A C 1
ATOM 645 O O . ARG A 1 84 ? -15.279 -6.516 -5.897 1.00 40.12 84 ARG A O 1
ATOM 652 N N . PHE A 1 85 ? -13.723 -7.372 -7.288 1.00 36.81 85 PHE A N 1
ATOM 653 C CA . PHE A 1 85 ? -13.101 -6.104 -7.645 1.00 36.81 85 PHE A CA 1
ATOM 654 C C . PHE A 1 85 ? -14.184 -5.239 -8.290 1.00 36.81 85 PHE A C 1
ATOM 656 O O . PHE A 1 85 ? -14.566 -5.454 -9.445 1.00 36.81 85 PHE A O 1
ATOM 663 N N . GLN A 1 86 ? -14.755 -4.317 -7.513 1.00 45.88 86 GLN A N 1
ATOM 664 C CA . GLN A 1 86 ? -15.697 -3.361 -8.054 1.00 45.88 86 GLN A CA 1
ATOM 665 C C . GLN A 1 86 ? -14.946 -2.571 -9.120 1.00 45.88 86 GLN A C 1
ATOM 667 O O . GLN A 1 86 ? -13.848 -2.059 -8.900 1.00 45.88 86 GLN A O 1
ATOM 672 N N . LYS A 1 87 ? -15.532 -2.567 -10.318 1.00 43.19 87 LYS A N 1
ATOM 673 C CA . LYS A 1 87 ? -15.109 -1.782 -11.471 1.00 43.19 87 LYS A CA 1
ATOM 674 C C . LYS A 1 87 ? -14.752 -0.384 -10.975 1.00 43.19 87 LYS A C 1
ATOM 676 O O . LYS A 1 87 ? -15.647 0.291 -10.477 1.00 43.19 87 LYS A O 1
ATOM 681 N N . GLN A 1 88 ? -13.471 -0.010 -11.086 1.00 43.97 88 GLN A N 1
ATOM 682 C CA . GLN A 1 88 ? -12.939 1.284 -10.653 1.00 43.97 88 GLN A CA 1
ATOM 683 C C . GLN A 1 88 ? -13.942 2.381 -11.009 1.00 43.97 88 GLN A C 1
ATOM 685 O O . GLN A 1 88 ? -14.14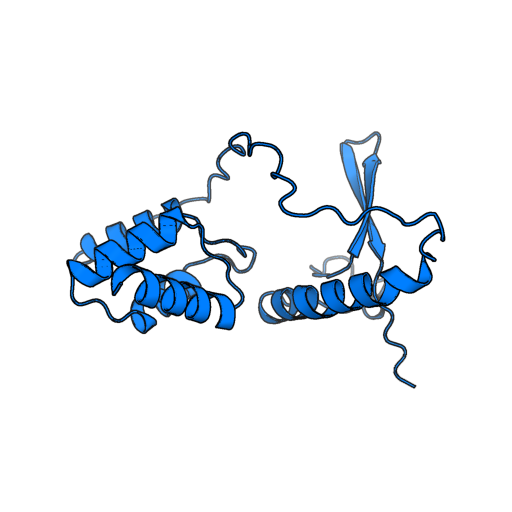4 2.702 -12.185 1.00 43.97 88 GLN A O 1
ATOM 690 N N . THR A 1 89 ? -14.625 2.897 -9.990 1.00 47.28 89 THR A N 1
ATOM 691 C CA . THR A 1 89 ? -15.383 4.132 -10.104 1.00 47.28 89 THR A CA 1
ATOM 692 C C . THR A 1 89 ? -14.389 5.191 -10.554 1.00 47.28 89 THR A C 1
ATOM 694 O O . THR A 1 89 ? -13.251 5.234 -10.090 1.00 47.28 89 THR A O 1
ATOM 697 N N . HIS A 1 90 ? -14.779 5.959 -11.566 1.00 43.12 90 HIS A N 1
ATOM 698 C CA . HIS A 1 90 ? -13.948 6.975 -12.194 1.00 43.12 90 HIS A CA 1
ATOM 699 C C . HIS A 1 90 ? -13.457 7.961 -11.125 1.00 43.12 90 HIS A C 1
ATOM 701 O O . HIS A 1 90 ? -14.185 8.874 -10.736 1.00 43.12 90 HIS A O 1
ATOM 707 N N . VAL A 1 91 ? -12.237 7.750 -10.625 1.00 53.94 91 VAL A N 1
ATOM 708 C CA . VAL A 1 91 ? -11.607 8.652 -9.666 1.00 53.94 91 VAL A CA 1
ATOM 709 C C . VAL A 1 91 ? -11.306 9.939 -10.436 1.00 53.94 91 VAL A C 1
ATOM 711 O O . VAL A 1 91 ? -10.599 9.874 -11.447 1.00 53.94 91 VAL A O 1
ATOM 714 N N . PRO A 1 92 ? -11.872 11.096 -10.049 1.00 69.06 92 PRO A N 1
ATOM 715 C CA . PRO A 1 92 ? -11.540 12.354 -10.701 1.00 69.06 92 PRO A CA 1
ATOM 716 C C . PRO A 1 92 ? -10.031 12.592 -10.604 1.00 69.06 92 PRO A C 1
ATOM 718 O O . PRO A 1 92 ? -9.391 12.197 -9.627 1.00 69.06 92 PRO A O 1
ATOM 721 N N . ALA A 1 93 ? -9.457 13.214 -11.638 1.00 66.94 93 ALA A N 1
ATOM 722 C CA . ALA A 1 93 ? -8.033 13.520 -11.658 1.00 66.94 93 ALA A CA 1
ATOM 723 C C . ALA A 1 93 ? -7.636 14.265 -10.366 1.00 66.94 93 ALA A C 1
ATOM 725 O O . ALA A 1 93 ? -8.370 15.162 -9.935 1.00 66.94 93 ALA A O 1
ATOM 726 N N . PRO A 1 94 ? -6.509 13.899 -9.730 1.00 67.94 94 PRO A N 1
ATOM 727 C CA . PRO A 1 94 ? -6.113 14.498 -8.466 1.00 67.94 94 PRO A CA 1
ATOM 728 C C . PRO A 1 94 ? -5.916 16.008 -8.633 1.00 67.94 94 PRO A C 1
ATOM 730 O O . PRO A 1 94 ? -5.254 16.464 -9.567 1.00 67.94 94 PRO A O 1
ATOM 733 N N . ALA A 1 95 ? -6.481 16.788 -7.711 1.00 81.19 95 ALA A N 1
ATOM 734 C CA . ALA A 1 95 ? -6.243 18.222 -7.662 1.00 81.19 95 ALA A CA 1
ATOM 735 C C . ALA A 1 95 ? -4.783 18.479 -7.262 1.00 81.19 95 ALA A C 1
ATOM 737 O O . ALA A 1 95 ? -4.311 17.989 -6.234 1.00 81.19 95 ALA A O 1
ATOM 738 N N . ILE A 1 96 ? -4.057 19.261 -8.063 1.00 76.69 96 ILE A N 1
ATOM 739 C CA . ILE A 1 96 ? -2.695 19.675 -7.724 1.00 76.69 96 ILE A CA 1
ATOM 740 C C . ILE A 1 96 ? -2.794 20.744 -6.632 1.00 76.69 96 ILE A C 1
ATOM 742 O O . ILE A 1 96 ? -3.011 21.918 -6.911 1.00 76.69 96 ILE A O 1
ATOM 746 N N . ILE A 1 97 ? -2.643 20.327 -5.373 1.00 74.94 97 ILE A N 1
ATOM 747 C CA . ILE A 1 97 ? -2.684 21.226 -4.205 1.00 74.94 97 ILE A CA 1
ATOM 748 C C . ILE A 1 97 ? -1.459 22.154 -4.191 1.00 74.94 97 ILE A C 1
ATOM 750 O O . ILE A 1 97 ? -1.515 23.274 -3.684 1.00 74.94 97 ILE A O 1
ATOM 754 N N . LYS A 1 98 ? -0.334 21.693 -4.750 1.00 58.12 98 LYS A N 1
ATOM 755 C CA . LYS A 1 98 ? 0.908 22.460 -4.819 1.00 58.12 98 LYS A CA 1
ATOM 756 C C . LYS A 1 98 ? 1.757 22.006 -6.003 1.00 58.12 98 LYS A C 1
ATOM 758 O O . LYS A 1 98 ? 2.189 20.858 -6.046 1.00 58.12 98 LYS A O 1
ATOM 763 N N . SER A 1 99 ? 2.010 22.913 -6.940 1.00 62.25 99 SER A N 1
ATOM 764 C CA . SER A 1 99 ? 3.008 22.748 -7.998 1.00 62.25 99 SER A CA 1
ATOM 765 C C . SER A 1 99 ? 4.236 23.586 -7.666 1.00 62.25 99 SER A C 1
ATOM 767 O O . SER A 1 99 ? 4.108 24.754 -7.298 1.00 62.25 99 SER A O 1
ATOM 769 N N . PHE A 1 100 ? 5.425 23.016 -7.818 1.00 62.09 100 PHE A N 1
ATOM 770 C CA . PHE A 1 100 ? 6.665 23.783 -7.783 1.00 62.09 100 PHE A CA 1
ATOM 771 C C . PHE A 1 100 ? 7.010 24.169 -9.223 1.00 62.09 100 PHE A C 1
ATOM 773 O O . PHE A 1 100 ? 7.124 23.288 -10.072 1.00 62.09 100 PHE A O 1
ATOM 780 N N . SER A 1 101 ? 7.121 25.468 -9.512 1.00 57.75 101 SER A N 1
ATOM 781 C CA . SER A 1 101 ? 7.639 25.917 -10.807 1.00 57.75 101 SER A CA 1
ATOM 782 C C . SER A 1 101 ? 9.127 25.597 -10.895 1.00 57.75 101 SER A C 1
ATOM 784 O O . SER A 1 101 ? 9.883 25.889 -9.967 1.00 57.75 101 SER A O 1
ATOM 786 N N . ASP A 1 102 ? 9.538 25.009 -12.016 1.00 54.66 102 ASP A N 1
ATOM 787 C CA . ASP A 1 102 ? 10.945 24.881 -12.371 1.00 54.66 102 ASP A CA 1
ATOM 788 C C . ASP A 1 102 ? 11.492 26.290 -12.647 1.00 54.66 102 ASP A C 1
ATOM 790 O O . ASP A 1 102 ? 11.051 26.977 -13.569 1.00 54.66 102 ASP A O 1
ATOM 794 N N . ASN A 1 103 ? 12.413 26.768 -11.809 1.00 57.91 103 ASN A N 1
ATOM 795 C CA . ASN A 1 103 ? 12.926 28.142 -11.853 1.00 57.91 103 ASN A CA 1
ATOM 796 C C . ASN A 1 103 ? 13.952 28.359 -12.987 1.00 57.91 103 ASN A C 1
ATOM 798 O O . ASN A 1 103 ? 14.865 29.175 -12.853 1.00 57.91 103 ASN A O 1
ATOM 802 N N . GLY A 1 104 ? 13.857 27.606 -14.086 1.00 55.31 104 GLY A N 1
ATOM 803 C CA . GLY A 1 104 ? 14.731 27.731 -15.258 1.00 55.31 104 GLY A CA 1
ATOM 804 C C . GLY A 1 104 ? 16.181 27.282 -15.038 1.00 55.31 104 GLY A C 1
ATOM 805 O O . GLY A 1 104 ? 16.993 27.369 -15.956 1.00 55.31 104 GLY A O 1
ATOM 806 N N . ARG A 1 105 ? 16.520 26.773 -13.849 1.00 57.47 105 ARG A N 1
ATOM 807 C CA . ARG A 1 1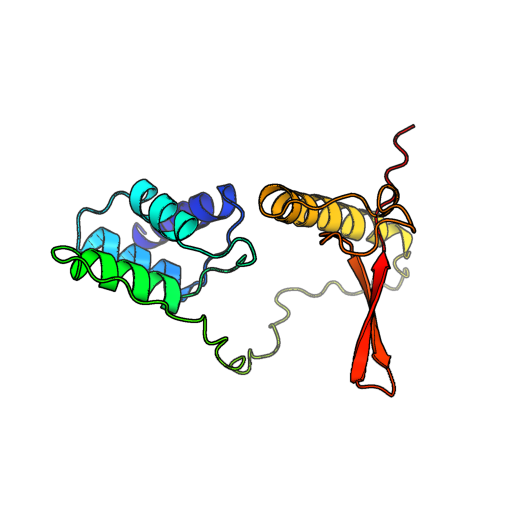05 ? 17.732 25.984 -13.609 1.00 57.47 105 ARG A CA 1
ATOM 808 C C . ARG A 1 105 ? 17.297 24.531 -13.617 1.00 57.47 105 ARG A C 1
ATOM 810 O O . ARG A 1 105 ? 16.906 24.030 -12.572 1.00 57.47 105 ARG A O 1
ATOM 817 N N . GLY A 1 106 ? 17.296 23.934 -14.811 1.00 56.12 106 GLY A N 1
ATOM 818 C CA . GLY A 1 106 ? 16.790 22.585 -15.043 1.00 56.12 106 GLY A CA 1
ATOM 819 C C . GLY A 1 106 ? 17.227 21.633 -13.936 1.00 56.12 106 GLY A C 1
ATOM 820 O O . GLY A 1 106 ? 18.420 21.498 -13.667 1.00 56.12 106 GLY A O 1
ATOM 821 N N . VAL A 1 107 ? 16.241 21.043 -13.268 1.00 60.03 107 VAL A N 1
ATOM 822 C CA . VAL A 1 107 ? 16.460 20.076 -12.193 1.00 60.03 107 VAL A CA 1
ATOM 823 C C . VAL A 1 107 ? 17.213 18.881 -12.784 1.00 60.03 107 VAL A C 1
ATOM 825 O O . VAL A 1 107 ? 16.755 18.289 -13.768 1.00 60.03 107 VAL A O 1
ATOM 828 N N . ASP A 1 108 ? 18.386 18.549 -12.237 1.00 67.00 108 ASP A N 1
ATOM 829 C CA . ASP A 1 108 ? 19.155 17.400 -12.718 1.00 67.00 108 ASP A CA 1
ATOM 830 C C . ASP A 1 108 ? 18.381 16.133 -12.330 1.00 67.00 108 ASP A C 1
ATOM 832 O O . ASP A 1 108 ? 17.777 16.026 -11.263 1.00 67.00 108 ASP A O 1
ATOM 836 N N . HIS A 1 109 ? 18.399 15.122 -13.187 1.00 65.12 109 HIS A N 1
ATOM 837 C CA . HIS A 1 109 ? 17.810 13.808 -12.919 1.00 65.12 109 HIS A CA 1
ATOM 838 C C . HIS A 1 109 ? 18.369 13.206 -11.615 1.00 65.12 109 HIS A C 1
ATOM 840 O O . HIS A 1 109 ? 17.684 12.446 -10.925 1.00 65.12 109 HIS A O 1
ATOM 846 N N . LYS A 1 110 ? 19.597 13.589 -11.246 1.00 69.81 110 LYS A N 1
ATOM 847 C CA . LYS A 1 110 ? 20.240 13.228 -9.976 1.00 69.81 110 LYS A CA 1
ATOM 848 C C . LYS A 1 110 ? 19.520 13.775 -8.745 1.00 69.81 110 LYS A C 1
ATOM 850 O O . LYS A 1 110 ? 19.574 13.123 -7.706 1.00 69.81 110 LYS A O 1
ATOM 855 N N . ASP A 1 111 ? 18.810 14.892 -8.865 1.00 74.31 111 ASP A N 1
ATOM 856 C CA . ASP A 1 111 ? 18.057 15.492 -7.760 1.00 74.31 111 ASP A CA 1
ATOM 857 C C . ASP A 1 111 ? 16.824 14.647 -7.400 1.00 74.31 111 ASP A C 1
ATOM 859 O O . ASP A 1 111 ? 16.357 14.663 -6.262 1.00 74.31 111 ASP A O 1
ATOM 863 N N . PHE A 1 112 ? 16.323 13.835 -8.341 1.00 79.62 112 PHE A N 1
ATOM 864 C CA . PHE A 1 112 ? 15.168 12.967 -8.111 1.00 79.62 112 PHE A CA 1
ATOM 865 C C . PHE A 1 112 ? 15.523 11.559 -7.644 1.00 79.62 112 PHE A C 1
ATOM 867 O O . PHE A 1 112 ? 14.686 10.903 -7.020 1.00 79.62 112 PHE A O 1
ATOM 874 N N . LEU A 1 113 ? 16.737 11.076 -7.920 1.00 82.81 113 LEU A N 1
ATOM 875 C CA . LEU A 1 113 ? 17.152 9.722 -7.549 1.00 82.81 113 LEU A CA 1
ATOM 876 C C . LEU A 1 113 ? 16.941 9.419 -6.049 1.00 82.81 113 LEU A C 1
ATOM 878 O O . LEU A 1 113 ? 16.366 8.368 -5.754 1.00 82.81 113 LEU A O 1
ATOM 882 N N . PRO A 1 114 ? 17.279 10.321 -5.101 1.00 83.06 114 PRO A N 1
ATOM 883 C CA . PRO A 1 114 ? 16.973 10.114 -3.685 1.00 83.06 114 PRO A CA 1
ATOM 884 C C . PRO A 1 114 ? 15.478 9.900 -3.413 1.00 83.06 114 PRO A C 1
ATOM 886 O O . PRO A 1 114 ? 15.118 9.046 -2.609 1.00 83.06 114 PRO A O 1
ATOM 889 N N . HIS A 1 115 ? 14.594 10.611 -4.119 1.00 84.38 115 HIS A N 1
ATOM 890 C CA . HIS A 1 115 ? 13.144 10.453 -3.975 1.00 84.38 115 HIS A CA 1
ATOM 891 C C . HIS A 1 115 ? 12.635 9.117 -4.530 1.00 84.38 115 HIS A C 1
ATOM 893 O O . HIS A 1 115 ? 11.700 8.535 -3.980 1.00 84.38 115 HIS A O 1
ATOM 899 N N . PHE A 1 116 ? 13.211 8.613 -5.624 1.00 83.75 116 PHE A N 1
ATOM 900 C CA . PHE A 1 116 ? 12.872 7.282 -6.138 1.00 83.75 116 PHE A CA 1
ATOM 901 C C . PHE A 1 116 ? 13.329 6.182 -5.174 1.00 83.75 116 PHE A C 1
ATOM 903 O O . PHE A 1 116 ? 12.555 5.264 -4.899 1.00 83.75 116 PHE A O 1
ATOM 910 N N . LEU A 1 117 ? 14.537 6.310 -4.618 1.00 86.50 117 LEU A N 1
ATOM 911 C CA . LEU A 1 117 ? 15.084 5.361 -3.649 1.00 86.50 117 LEU A CA 1
ATOM 912 C C . LEU A 1 117 ? 14.288 5.347 -2.340 1.00 86.50 117 LEU A C 1
ATOM 914 O O . LEU A 1 117 ? 13.869 4.270 -1.928 1.00 86.50 117 LEU A O 1
ATOM 918 N N . ASP A 1 118 ? 13.988 6.509 -1.749 1.00 86.50 118 ASP A N 1
ATOM 919 C CA . ASP A 1 118 ? 13.165 6.608 -0.531 1.00 86.50 118 ASP A CA 1
ATOM 920 C C . ASP A 1 118 ? 11.788 5.957 -0.729 1.00 86.50 118 ASP A C 1
ATOM 922 O O . ASP A 1 118 ? 11.351 5.127 0.071 1.00 86.50 118 ASP A O 1
ATOM 926 N N . ARG A 1 119 ? 11.120 6.255 -1.853 1.00 88.12 119 ARG A N 1
ATOM 927 C CA . ARG A 1 119 ? 9.823 5.639 -2.171 1.00 88.12 119 ARG A CA 1
ATOM 928 C C . ARG A 1 119 ? 9.929 4.129 -2.324 1.00 88.12 119 ARG A C 1
ATOM 930 O O . ARG A 1 119 ? 9.070 3.413 -1.809 1.00 88.12 119 ARG A O 1
ATOM 937 N N . TYR A 1 120 ? 10.951 3.641 -3.025 1.00 88.62 120 TYR A N 1
ATOM 938 C CA . TYR A 1 120 ? 11.171 2.206 -3.164 1.00 88.62 120 TYR A CA 1
ATOM 939 C C . TYR A 1 120 ? 11.442 1.549 -1.809 1.00 88.62 120 TYR A C 1
ATOM 941 O O . TYR A 1 120 ? 10.848 0.514 -1.519 1.00 88.62 120 TYR A O 1
ATOM 949 N N . GLU A 1 121 ? 12.300 2.123 -0.969 1.00 88.94 121 GLU A N 1
ATOM 950 C CA . GLU A 1 121 ? 12.628 1.571 0.347 1.00 88.94 121 GLU A CA 1
ATOM 951 C C . GLU A 1 121 ? 11.375 1.446 1.210 1.00 88.94 121 GLU A C 1
ATOM 953 O O . GLU A 1 121 ? 11.020 0.334 1.604 1.00 88.94 121 GLU A O 1
ATOM 958 N N . ARG A 1 122 ? 10.639 2.547 1.382 1.00 88.50 122 ARG A N 1
ATOM 959 C CA . ARG A 1 122 ? 9.444 2.596 2.233 1.00 88.50 122 ARG A CA 1
ATOM 960 C C . ARG A 1 122 ? 8.336 1.668 1.743 1.00 88.50 122 ARG A C 1
ATOM 962 O O . ARG A 1 122 ? 7.787 0.895 2.522 1.00 88.50 122 ARG A O 1
ATOM 969 N N . ILE A 1 123 ? 8.009 1.708 0.450 1.00 87.81 123 ILE A N 1
ATOM 970 C CA . ILE A 1 123 ? 6.934 0.872 -0.104 1.00 87.81 123 ILE A CA 1
ATOM 971 C C . ILE A 1 123 ? 7.367 -0.595 -0.142 1.00 87.81 123 ILE A C 1
ATOM 973 O O . ILE A 1 123 ? 6.591 -1.476 0.226 1.00 87.81 123 ILE A O 1
ATOM 977 N N . SER A 1 124 ? 8.605 -0.884 -0.556 1.00 88.12 124 SER A N 1
ATOM 978 C CA . SER A 1 124 ? 9.064 -2.271 -0.649 1.00 88.12 124 SER A CA 1
ATOM 979 C C . SER A 1 124 ? 9.173 -2.936 0.715 1.00 88.12 124 SER A C 1
ATOM 981 O O . SER A 1 124 ? 8.947 -4.139 0.795 1.00 88.12 124 SER A O 1
ATOM 983 N N . GLU A 1 125 ? 9.480 -2.190 1.776 1.00 87.12 125 GLU A N 1
ATOM 984 C CA . GLU A 1 125 ? 9.460 -2.703 3.144 1.00 87.12 125 GLU A CA 1
ATOM 985 C C . GLU A 1 125 ? 8.049 -3.126 3.568 1.00 87.12 125 GLU A C 1
ATOM 987 O O . GLU A 1 125 ? 7.875 -4.250 4.040 1.00 87.12 125 GLU A O 1
ATOM 992 N N . ILE A 1 126 ? 7.037 -2.286 3.324 1.00 87.50 126 ILE A N 1
ATOM 993 C CA . ILE A 1 126 ? 5.633 -2.615 3.625 1.00 87.50 126 ILE A CA 1
ATOM 994 C C . ILE A 1 126 ? 5.207 -3.872 2.854 1.00 87.50 126 ILE A C 1
ATOM 996 O O . ILE A 1 126 ? 4.644 -4.798 3.437 1.00 87.50 126 ILE A O 1
ATOM 1000 N N . ILE A 1 127 ? 5.527 -3.948 1.558 1.00 87.06 127 ILE A N 1
ATOM 1001 C CA . ILE A 1 127 ? 5.160 -5.096 0.719 1.00 87.06 127 ILE A CA 1
ATOM 1002 C C . ILE A 1 127 ? 5.869 -6.380 1.181 1.00 87.06 127 ILE A C 1
ATOM 1004 O O . ILE A 1 127 ? 5.224 -7.416 1.324 1.00 87.06 127 ILE A O 1
ATOM 1008 N N . LYS A 1 128 ? 7.181 -6.327 1.446 1.00 85.88 128 LYS A N 1
ATOM 1009 C CA . LYS A 1 128 ? 7.985 -7.492 1.870 1.00 85.88 128 LYS A CA 1
ATOM 1010 C C . LYS A 1 128 ? 7.589 -8.033 3.242 1.00 85.88 128 LYS A C 1
ATOM 1012 O O . LYS A 1 128 ? 7.818 -9.206 3.505 1.00 85.88 128 LYS A O 1
ATOM 1017 N N . ARG A 1 129 ? 7.041 -7.195 4.128 1.00 84.50 129 ARG A N 1
ATOM 1018 C CA . ARG A 1 129 ? 6.511 -7.651 5.424 1.00 84.50 129 ARG A CA 1
ATOM 1019 C C . ARG A 1 129 ? 5.229 -8.471 5.265 1.00 84.50 129 ARG A C 1
ATOM 1021 O O . ARG A 1 129 ? 4.983 -9.352 6.076 1.00 84.50 129 ARG A O 1
ATOM 1028 N N . ARG A 1 130 ? 4.429 -8.184 4.234 1.00 81.38 130 ARG A N 1
ATOM 1029 C CA . ARG A 1 130 ? 3.120 -8.821 3.990 1.00 81.38 130 ARG A CA 1
ATOM 1030 C C . ARG A 1 130 ? 3.186 -10.006 3.045 1.00 81.38 130 ARG A C 1
ATOM 1032 O O . ARG A 1 130 ? 2.396 -10.934 3.151 1.00 81.38 130 ARG A O 1
ATOM 1039 N N . MET A 1 131 ? 4.113 -9.955 2.099 1.00 80.88 131 MET A N 1
ATOM 1040 C CA . MET A 1 131 ? 4.290 -10.973 1.078 1.00 80.88 131 MET A CA 1
ATOM 1041 C C . MET A 1 131 ? 5.702 -11.540 1.151 1.00 80.88 131 MET A C 1
ATOM 1043 O O . MET A 1 131 ? 6.671 -10.801 1.318 1.00 80.88 131 MET A O 1
ATOM 1047 N N . ASN A 1 132 ? 5.832 -12.852 0.949 1.00 76.81 132 ASN A N 1
ATOM 1048 C CA . ASN A 1 132 ? 7.116 -13.558 0.932 1.00 76.81 132 ASN A CA 1
ATOM 1049 C C . ASN A 1 132 ? 7.917 -13.247 -0.345 1.00 76.81 132 ASN A C 1
ATOM 1051 O O . ASN A 1 132 ? 8.110 -14.092 -1.220 1.00 76.81 132 ASN A O 1
ATOM 1055 N N . CYS A 1 133 ? 8.371 -12.002 -0.481 1.00 79.94 133 CYS A N 1
ATOM 1056 C CA . CYS A 1 133 ? 9.084 -11.529 -1.656 1.00 79.94 133 CYS A CA 1
ATOM 1057 C C . CYS A 1 133 ? 10.574 -11.887 -1.597 1.00 79.94 133 CYS A C 1
ATOM 1059 O O . CYS A 1 133 ? 11.267 -11.602 -0.619 1.00 79.94 133 CYS A O 1
ATOM 1061 N N . ARG A 1 134 ? 11.103 -12.453 -2.684 1.00 73.12 134 ARG A N 1
ATOM 1062 C CA . ARG A 1 134 ? 12.522 -12.800 -2.840 1.00 73.12 134 ARG A CA 1
ATOM 1063 C C . ARG A 1 134 ? 13.224 -11.764 -3.714 1.00 73.12 134 ARG A C 1
ATOM 1065 O O . ARG A 1 134 ? 12.622 -11.121 -4.573 1.00 73.12 134 ARG A O 1
ATOM 1072 N N . GLN A 1 135 ? 14.529 -11.595 -3.512 1.00 71.38 135 GLN A N 1
ATOM 1073 C CA . GLN A 1 135 ? 15.320 -10.755 -4.413 1.00 71.38 135 GLN A CA 1
ATOM 1074 C C . GLN A 1 135 ? 15.489 -11.470 -5.755 1.00 71.38 135 GLN A C 1
ATOM 1076 O O . GLN A 1 135 ? 15.850 -12.647 -5.780 1.00 71.38 135 GLN A O 1
ATOM 1081 N N . ILE A 1 136 ? 15.316 -10.739 -6.862 1.00 71.12 136 ILE A N 1
ATOM 1082 C CA . ILE A 1 136 ? 15.365 -11.310 -8.218 1.00 71.12 136 ILE A CA 1
ATOM 1083 C C . ILE A 1 136 ? 16.678 -12.059 -8.502 1.00 71.12 136 ILE A C 1
ATOM 1085 O O . ILE A 1 136 ? 16.682 -13.065 -9.197 1.00 71.12 136 ILE A O 1
ATOM 1089 N N . ARG A 1 137 ? 17.789 -11.610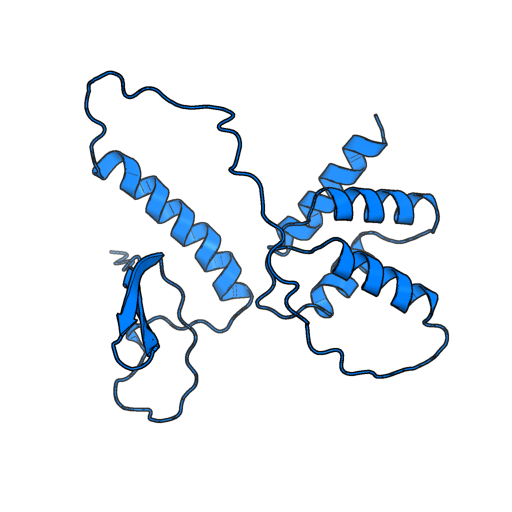 -7.895 1.00 70.44 137 ARG A N 1
ATOM 1090 C CA . ARG A 1 137 ? 19.126 -12.212 -8.037 1.00 70.44 137 ARG A CA 1
ATOM 1091 C C . ARG A 1 137 ? 19.204 -13.662 -7.545 1.00 70.44 137 ARG A C 1
ATOM 1093 O O . ARG A 1 137 ? 20.100 -14.391 -7.951 1.00 70.44 137 ARG A O 1
ATOM 1100 N N . TYR A 1 138 ? 18.297 -14.059 -6.652 1.00 71.12 138 TYR A N 1
ATOM 1101 C CA . TYR A 1 138 ? 18.238 -15.410 -6.094 1.00 71.12 138 TYR A CA 1
ATOM 1102 C C . TYR A 1 138 ? 17.233 -16.306 -6.818 1.00 71.12 138 TYR A C 1
ATOM 1104 O O . TYR A 1 138 ? 17.127 -17.486 -6.486 1.00 71.12 138 TYR A O 1
ATOM 1112 N N . ILE A 1 139 ? 16.515 -15.778 -7.813 1.00 72.06 139 ILE A N 1
ATOM 1113 C CA . ILE A 1 139 ? 15.662 -16.585 -8.680 1.00 72.06 139 ILE A CA 1
ATOM 1114 C C . ILE A 1 139 ? 16.592 -17.357 -9.615 1.00 72.06 139 ILE A C 1
ATOM 1116 O O . ILE A 1 139 ? 17.134 -16.817 -10.578 1.00 72.06 139 ILE A O 1
ATOM 1120 N N . ARG A 1 14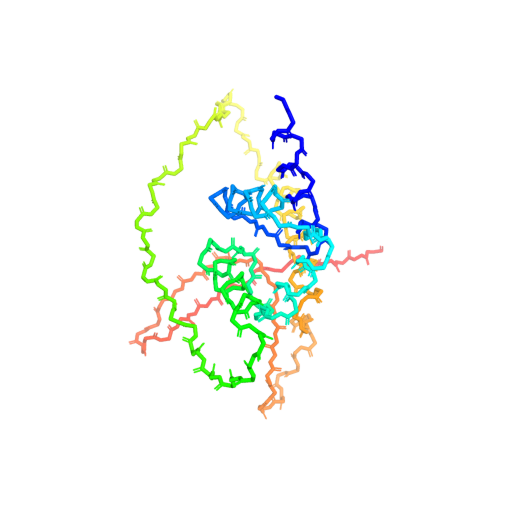0 ? 16.851 -18.629 -9.293 1.00 65.31 140 ARG A N 1
ATOM 1121 C CA . ARG A 1 140 ? 17.635 -19.514 -10.161 1.00 65.31 140 ARG A CA 1
ATOM 1122 C C . ARG A 1 140 ? 16.845 -19.781 -11.439 1.00 65.31 140 ARG A C 1
ATOM 1124 O O . ARG A 1 140 ? 15.712 -20.245 -11.370 1.00 65.31 140 ARG A O 1
ATOM 1131 N N . ASN A 1 141 ? 17.495 -19.626 -12.592 1.00 60.94 141 ASN A N 1
ATOM 1132 C CA . ASN A 1 141 ? 16.957 -19.899 -13.937 1.00 60.94 141 ASN A CA 1
ATOM 1133 C C . ASN A 1 141 ? 16.520 -21.366 -14.203 1.00 60.94 141 ASN A C 1
ATOM 1135 O O . ASN A 1 141 ? 16.340 -21.748 -15.355 1.00 60.94 141 ASN A O 1
ATOM 1139 N N . GLY A 1 142 ? 16.368 -22.213 -13.179 1.00 52.88 142 GLY A N 1
ATOM 1140 C CA . GLY A 1 142 ? 16.203 -23.663 -13.331 1.00 52.88 142 GLY A CA 1
ATOM 1141 C C . GLY A 1 142 ? 15.084 -24.316 -12.521 1.00 52.88 142 GLY A C 1
ATOM 1142 O O . GLY A 1 142 ? 14.791 -25.481 -12.775 1.00 52.88 142 GLY A O 1
ATOM 1143 N N . MET A 1 143 ? 14.432 -23.624 -11.581 1.00 55.09 143 MET A N 1
ATOM 1144 C CA . MET A 1 143 ? 13.332 -24.226 -10.812 1.00 55.09 143 MET A CA 1
ATOM 1145 C C . MET A 1 143 ? 12.011 -24.009 -11.551 1.00 55.09 143 MET A C 1
ATOM 1147 O O . MET A 1 143 ? 11.251 -23.084 -11.279 1.00 55.09 143 MET A O 1
ATOM 1151 N N . ARG A 1 144 ? 11.767 -24.846 -12.568 1.00 62.16 144 ARG A N 1
ATOM 1152 C CA . ARG A 1 144 ? 10.467 -24.908 -13.245 1.00 62.16 144 ARG A CA 1
ATOM 1153 C C . ARG A 1 144 ? 9.401 -25.305 -12.219 1.00 62.16 144 ARG A C 1
ATOM 1155 O O . ARG A 1 144 ? 9.412 -26.438 -11.755 1.00 62.16 144 ARG A O 1
ATOM 1162 N N . GLY A 1 145 ? 8.488 -24.386 -11.913 1.00 67.88 145 GLY A N 1
ATOM 1163 C CA . GLY A 1 145 ? 7.300 -24.655 -11.097 1.00 67.88 145 GLY A CA 1
ATOM 1164 C C . GLY A 1 145 ? 7.265 -23.990 -9.720 1.00 67.88 145 GLY A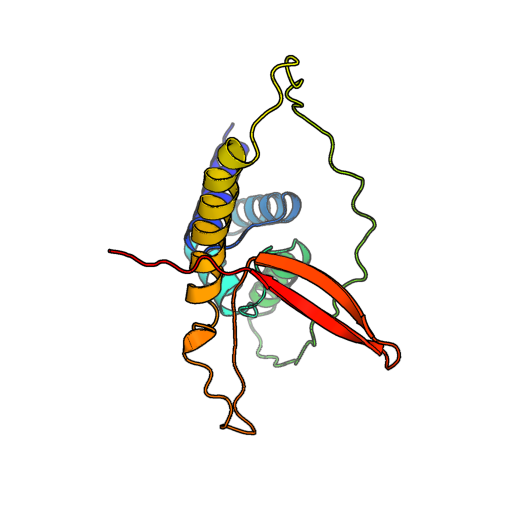 C 1
ATOM 1165 O O . GLY A 1 145 ? 6.275 -24.173 -9.024 1.00 67.88 145 GLY A O 1
ATOM 1166 N N . GLU A 1 146 ? 8.281 -23.217 -9.323 1.00 75.69 146 GLU A N 1
ATOM 1167 C CA . GLU A 1 146 ? 8.196 -22.430 -8.084 1.00 75.69 146 GLU A CA 1
ATOM 1168 C C . GLU A 1 146 ? 7.449 -21.110 -8.305 1.00 75.69 146 GLU A C 1
ATOM 1170 O O . GLU A 1 146 ? 7.776 -20.339 -9.211 1.00 75.69 146 GLU A O 1
ATOM 1175 N N . GLU A 1 147 ? 6.471 -20.833 -7.442 1.00 78.44 147 GLU A N 1
ATOM 1176 C CA . GLU A 1 147 ? 5.854 -19.516 -7.335 1.00 78.44 147 GLU A CA 1
ATOM 1177 C C . GLU A 1 147 ? 6.826 -18.559 -6.636 1.00 78.44 147 GLU A C 1
ATOM 1179 O O . GLU A 1 147 ? 7.356 -18.844 -5.558 1.00 78.44 147 GLU A O 1
ATOM 1184 N N . VAL A 1 148 ? 7.107 -17.427 -7.279 1.00 81.00 148 VAL A N 1
ATOM 1185 C CA . VAL A 1 148 ? 8.059 -16.432 -6.782 1.00 81.00 148 VAL A CA 1
ATOM 1186 C C . VAL A 1 148 ? 7.411 -15.057 -6.745 1.00 81.00 148 VAL A C 1
ATOM 1188 O O . VAL A 1 148 ? 6.878 -14.580 -7.743 1.00 81.00 148 VAL A O 1
ATOM 1191 N N . SER A 1 149 ? 7.528 -14.387 -5.601 1.00 85.94 149 SER A N 1
ATOM 1192 C CA . SER A 1 149 ? 7.075 -13.006 -5.425 1.00 85.94 149 SER A CA 1
ATOM 1193 C C . SER A 1 149 ? 8.268 -12.055 -5.484 1.00 85.94 149 SER A C 1
ATOM 1195 O O . SER A 1 149 ? 9.284 -12.281 -4.824 1.00 85.94 149 SER A O 1
ATOM 1197 N N . VAL A 1 150 ? 8.160 -10.977 -6.261 1.00 86.38 150 VAL A N 1
ATOM 1198 C CA . VAL A 1 150 ? 9.225 -9.976 -6.458 1.00 86.38 150 VAL A CA 1
ATOM 1199 C C . VAL A 1 150 ? 8.641 -8.578 -6.293 1.00 86.38 150 VAL A C 1
ATOM 1201 O O . VAL A 1 150 ? 7.514 -8.324 -6.704 1.00 86.38 150 VAL A O 1
ATOM 1204 N N . VAL A 1 151 ? 9.420 -7.660 -5.717 1.00 87.75 151 VAL A N 1
ATOM 1205 C CA . VAL A 1 151 ? 9.040 -6.248 -5.548 1.00 87.75 151 VAL A CA 1
ATOM 1206 C C . VAL A 1 151 ? 10.078 -5.373 -6.220 1.00 87.75 151 VAL A C 1
ATOM 1208 O O . VAL A 1 151 ? 11.249 -5.460 -5.861 1.00 87.75 151 VAL A O 1
ATOM 1211 N N . GLY A 1 152 ? 9.643 -4.518 -7.143 1.00 88.06 152 GLY A N 1
ATOM 1212 C CA . GLY A 1 152 ? 10.480 -3.561 -7.863 1.00 88.06 152 GLY A CA 1
ATOM 1213 C C . GLY A 1 152 ? 9.687 -2.346 -8.328 1.00 88.06 152 GLY A C 1
ATOM 1214 O O . GLY A 1 152 ? 8.458 -2.343 -8.282 1.00 88.06 152 GLY A O 1
ATOM 1215 N N . MET A 1 153 ? 10.398 -1.309 -8.760 1.00 88.38 153 MET A N 1
ATOM 1216 C CA . MET A 1 153 ? 9.802 -0.163 -9.440 1.00 88.38 153 MET A CA 1
ATOM 1217 C C . MET A 1 153 ? 9.478 -0.550 -10.878 1.00 88.38 153 MET A C 1
ATOM 1219 O O . MET A 1 153 ? 10.281 -1.190 -11.546 1.00 88.38 153 MET A O 1
ATOM 1223 N N . VAL A 1 154 ? 8.302 -0.175 -11.368 1.00 90.31 154 VAL A N 1
ATOM 1224 C CA . VAL A 1 154 ? 7.910 -0.467 -12.749 1.00 90.31 154 VAL A CA 1
ATOM 1225 C C . VAL A 1 154 ? 8.568 0.546 -13.682 1.00 90.31 154 VAL A C 1
ATOM 1227 O O . VAL A 1 154 ? 8.257 1.732 -13.609 1.00 90.31 154 VAL A O 1
ATOM 1230 N N . ALA A 1 155 ? 9.448 0.070 -14.560 1.00 87.31 155 ALA A N 1
ATOM 1231 C CA . ALA A 1 155 ? 10.080 0.878 -15.599 1.00 87.31 155 ALA A CA 1
ATOM 1232 C C . ALA A 1 155 ? 9.207 0.950 -16.856 1.00 87.31 155 ALA A C 1
ATOM 1234 O O . ALA A 1 155 ? 9.019 2.019 -17.434 1.00 87.31 155 ALA A O 1
ATOM 1235 N N . SER A 1 156 ? 8.623 -0.181 -17.268 1.00 87.00 156 SER A N 1
ATOM 1236 C CA . SER A 1 156 ? 7.737 -0.228 -18.432 1.00 87.00 156 SER A CA 1
ATOM 1237 C C . SER A 1 156 ? 6.674 -1.325 -18.325 1.00 87.00 156 SER A C 1
ATOM 1239 O O . SER A 1 156 ? 6.879 -2.367 -17.698 1.00 87.00 156 SER A O 1
ATOM 1241 N N . VAL A 1 157 ? 5.513 -1.088 -18.947 1.00 92.19 157 VAL A N 1
ATOM 1242 C CA . VAL A 1 157 ? 4.414 -2.059 -19.066 1.00 92.19 157 VAL A CA 1
ATOM 1243 C C . VAL A 1 157 ? 3.977 -2.116 -20.522 1.00 92.19 157 VAL A C 1
ATOM 1245 O O . VAL A 1 157 ? 3.460 -1.142 -21.061 1.00 92.19 157 VAL A O 1
ATOM 1248 N N . ASN A 1 158 ? 4.164 -3.266 -21.159 1.00 91.12 158 ASN A N 1
ATOM 1249 C CA . ASN A 1 158 ? 3.893 -3.461 -22.578 1.00 91.12 158 ASN A CA 1
ATOM 1250 C C . ASN A 1 158 ? 2.976 -4.664 -22.794 1.00 91.12 158 ASN A C 1
ATOM 1252 O O . ASN A 1 158 ? 3.175 -5.721 -22.198 1.00 91.12 158 ASN A O 1
ATOM 1256 N N . LYS A 1 159 ? 1.989 -4.547 -23.685 1.00 93.75 159 LYS A N 1
ATOM 1257 C CA . LYS A 1 159 ? 1.174 -5.693 -24.112 1.00 93.75 159 LYS A CA 1
ATOM 1258 C C . LYS A 1 159 ? 1.839 -6.376 -25.302 1.00 93.75 159 LYS A C 1
ATOM 1260 O O . LYS A 1 159 ? 2.199 -5.731 -26.281 1.00 93.75 159 LYS A O 1
ATOM 1265 N N . THR A 1 160 ? 2.009 -7.687 -25.219 1.00 91.00 160 THR A N 1
ATOM 1266 C CA . THR A 1 160 ? 2.520 -8.500 -26.329 1.00 91.00 160 THR A CA 1
ATOM 1267 C C . THR A 1 160 ? 1.408 -8.797 -27.337 1.00 91.00 160 THR A C 1
ATOM 1269 O O . THR A 1 160 ? 0.227 -8.775 -26.991 1.00 91.00 160 THR A O 1
ATOM 1272 N N . ALA A 1 161 ? 1.774 -9.165 -28.569 1.00 90.62 161 ALA A N 1
ATOM 1273 C CA . ALA A 1 161 ? 0.811 -9.542 -29.611 1.00 90.62 161 ALA A CA 1
ATOM 1274 C C . ALA A 1 161 ? -0.109 -10.718 -29.215 1.00 90.62 161 ALA A C 1
ATOM 1276 O O . ALA A 1 161 ? -1.203 -10.851 -29.749 1.00 90.62 161 ALA A O 1
ATOM 1277 N N . LYS A 1 162 ? 0.317 -11.557 -28.259 1.00 89.62 162 LYS A N 1
ATOM 1278 C CA . LYS A 1 162 ? -0.461 -12.691 -27.729 1.00 89.62 162 LYS A CA 1
ATOM 1279 C C . LYS A 1 162 ? -1.328 -12.329 -26.511 1.00 89.62 162 LYS A C 1
ATOM 1281 O O . LYS A 1 162 ? -1.882 -13.222 -25.886 1.00 89.62 162 LYS A O 1
ATOM 1286 N N . GLY A 1 163 ? -1.414 -11.050 -26.138 1.00 90.12 163 GLY A N 1
ATOM 1287 C CA . GLY A 1 163 ? -2.226 -10.568 -25.013 1.00 90.12 163 GLY A CA 1
ATOM 1288 C C . GLY A 1 163 ? -1.540 -10.599 -23.643 1.00 90.12 163 GLY A C 1
ATOM 1289 O O . GLY A 1 163 ? -2.060 -10.014 -22.697 1.00 90.12 163 GLY A O 1
ATOM 1290 N N . ASN A 1 164 ? -0.351 -11.199 -23.525 1.00 89.94 164 ASN A N 1
ATOM 1291 C CA . ASN A 1 164 ? 0.404 -11.205 -22.267 1.00 89.94 164 ASN A CA 1
ATOM 1292 C C . ASN A 1 164 ? 0.947 -9.809 -21.944 1.00 89.94 164 ASN A C 1
ATOM 1294 O O . ASN A 1 164 ? 1.362 -9.085 -22.856 1.00 89.94 164 ASN A O 1
ATOM 1298 N N . ILE A 1 165 ? 1.019 -9.470 -20.656 1.00 92.25 165 ILE A N 1
ATOM 1299 C CA . ILE A 1 165 ? 1.646 -8.239 -20.167 1.00 92.25 165 ILE A CA 1
ATOM 1300 C C . ILE A 1 165 ? 3.126 -8.518 -19.891 1.00 92.25 165 ILE A C 1
ATOM 1302 O O . ILE A 1 165 ? 3.470 -9.405 -19.115 1.00 92.25 165 ILE A O 1
ATOM 1306 N N . ARG A 1 166 ? 4.005 -7.746 -20.526 1.00 91.06 166 ARG A N 1
ATOM 1307 C CA . ARG A 1 166 ? 5.435 -7.687 -20.234 1.00 91.06 166 ARG A CA 1
ATOM 1308 C C . ARG A 1 166 ? 5.684 -6.486 -19.331 1.00 91.06 166 ARG A C 1
ATOM 1310 O O . ARG A 1 166 ? 5.481 -5.351 -19.757 1.00 91.06 166 ARG A O 1
ATOM 1317 N N . VAL A 1 167 ? 6.130 -6.751 -18.110 1.00 90.38 167 VAL A N 1
ATOM 1318 C CA . VAL A 1 167 ? 6.517 -5.724 -17.140 1.00 90.38 167 VAL A CA 1
ATOM 1319 C C . VAL A 1 167 ? 8.033 -5.728 -17.006 1.00 90.38 167 VAL A C 1
ATOM 1321 O O . VAL A 1 167 ? 8.641 -6.786 -16.852 1.00 90.38 167 VAL A O 1
ATOM 1324 N N . GLU A 1 168 ? 8.637 -4.553 -17.080 1.00 88.06 168 GLU A N 1
ATOM 1325 C CA . GLU A 1 168 ? 10.047 -4.337 -16.782 1.00 88.06 168 GLU A CA 1
ATOM 1326 C C . GLU A 1 168 ? 10.166 -3.707 -15.399 1.00 88.06 168 GLU A C 1
ATOM 1328 O O . GLU A 1 168 ? 9.513 -2.701 -15.113 1.00 88.06 168 GLU A O 1
ATOM 1333 N N . LEU A 1 169 ? 10.959 -4.334 -14.532 1.00 87.19 169 LEU A N 1
ATOM 1334 C CA . LEU A 1 169 ? 11.126 -3.917 -13.147 1.00 87.19 169 LEU A CA 1
ATOM 1335 C C . LEU A 1 169 ? 12.557 -3.442 -12.913 1.00 87.19 169 LEU A C 1
ATOM 1337 O O . LEU A 1 169 ? 13.507 -4.208 -13.068 1.00 87.19 169 LEU A O 1
ATOM 1341 N N . GLU A 1 170 ? 12.690 -2.200 -12.469 1.00 81.81 170 GLU A N 1
ATOM 1342 C CA . GLU A 1 170 ? 13.909 -1.671 -11.882 1.00 81.81 170 GLU A CA 1
ATOM 1343 C C . GLU A 1 170 ? 13.950 -1.997 -10.392 1.00 81.81 170 GLU A C 1
A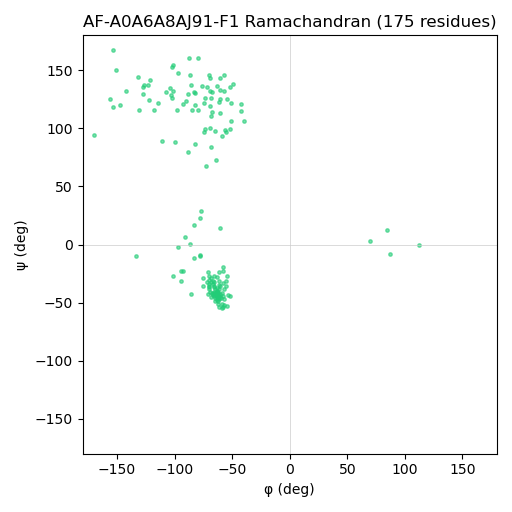TOM 1345 O O . GLU A 1 170 ? 12.965 -1.899 -9.656 1.00 81.81 170 GLU A O 1
ATOM 1350 N N . LEU A 1 171 ? 15.122 -2.402 -9.924 1.00 72.00 171 LEU A N 1
ATOM 1351 C CA . LEU A 1 171 ? 15.354 -2.726 -8.527 1.00 72.00 171 LEU A CA 1
ATOM 1352 C C . LEU A 1 171 ? 16.494 -1.856 -8.039 1.00 72.00 171 LEU A C 1
ATOM 1354 O O . LEU A 1 171 ? 17.519 -1.757 -8.711 1.00 72.00 171 LEU A O 1
ATOM 1358 N N . ALA A 1 172 ? 16.368 -1.306 -6.831 1.00 64.06 172 ALA A N 1
ATOM 1359 C CA . ALA A 1 172 ? 17.539 -0.777 -6.156 1.00 64.06 172 ALA A CA 1
ATOM 1360 C C . ALA A 1 172 ? 18.472 -1.960 -5.854 1.00 64.06 172 ALA A C 1
ATOM 1362 O O . ALA A 1 172 ? 18.292 -2.701 -4.881 1.00 64.06 172 ALA A O 1
ATOM 1363 N N . THR A 1 173 ? 19.470 -2.180 -6.707 1.00 54.81 173 THR A N 1
ATOM 1364 C CA . THR A 1 173 ? 20.618 -3.020 -6.380 1.00 54.81 173 THR A CA 1
ATOM 1365 C C . THR A 1 173 ? 21.411 -2.299 -5.305 1.00 54.81 173 THR A C 1
ATOM 1367 O O . THR A 1 173 ? 22.362 -1.581 -5.590 1.00 54.81 173 THR A O 1
ATOM 1370 N N . HIS A 1 174 ? 20.993 -2.480 -4.054 1.00 48.72 174 HIS A N 1
ATOM 1371 C 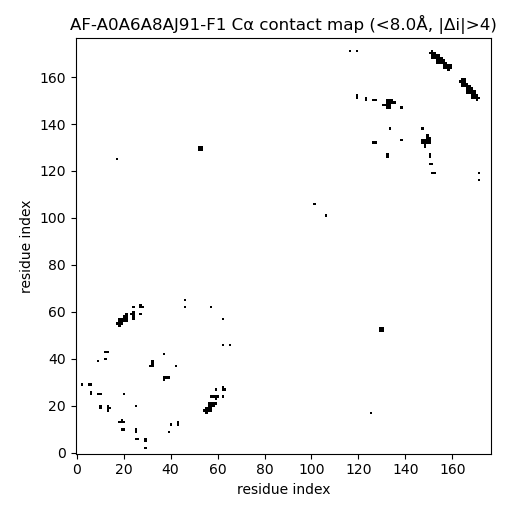CA . HIS A 1 174 ? 21.800 -2.156 -2.889 1.00 48.72 174 HIS A CA 1
ATOM 1372 C C . HIS A 1 174 ? 23.095 -2.978 -2.975 1.00 48.72 174 HIS A C 1
ATOM 1374 O O . HIS A 1 174 ? 23.138 -4.142 -2.576 1.00 48.72 174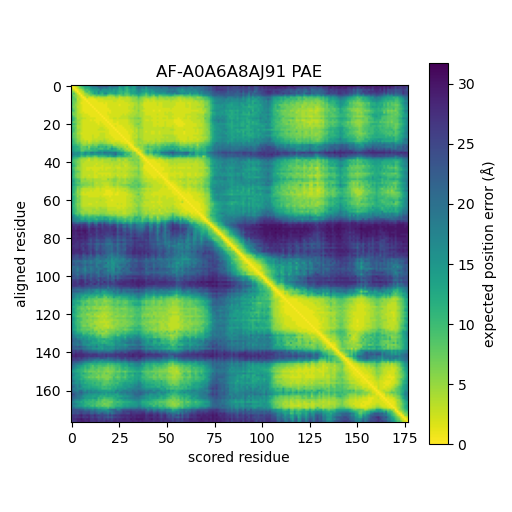 HIS A O 1
ATOM 1380 N N . GLN A 1 175 ? 24.133 -2.384 -3.556 1.00 36.28 175 GLN A N 1
ATOM 1381 C CA . GLN A 1 175 ? 25.515 -2.706 -3.248 1.00 36.28 175 GLN A CA 1
ATOM 1382 C C . GLN A 1 175 ? 25.823 -1.911 -1.978 1.00 36.28 175 GLN A C 1
ATOM 1384 O O . GLN A 1 175 ? 26.249 -0.760 -2.060 1.00 36.28 175 GLN A O 1
ATOM 1389 N N . ARG A 1 176 ? 25.532 -2.468 -0.794 1.00 34.38 176 ARG A N 1
ATOM 1390 C CA . ARG A 1 176 ? 26.209 -1.954 0.401 1.00 34.38 176 ARG A CA 1
ATOM 1391 C C . ARG A 1 176 ? 27.674 -2.361 0.252 1.00 34.38 176 ARG A C 1
ATOM 1393 O O . ARG A 1 176 ? 27.957 -3.557 0.239 1.00 34.38 176 ARG A O 1
ATOM 1400 N N . LYS A 1 177 ? 28.545 -1.376 0.031 1.00 31.88 177 LYS A N 1
ATOM 1401 C CA . LYS A 1 177 ? 29.970 -1.507 0.342 1.00 31.88 177 LYS A CA 1
ATOM 1402 C C . LYS A 1 177 ? 30.144 -1.564 1.853 1.00 31.88 177 LYS A C 1
ATOM 1404 O O . LYS A 1 177 ? 29.332 -0.907 2.543 1.00 31.88 177 LYS A O 1
#

Secondary structure (DSSP, 8-state):
-HHHHHHHHHHHHHHHTT-EE-HHHHHHHHHHHHHS---HHHHHHHHHHHS-TT--EE-HHHHHHHHHHHHHTTS---------------PPPPP-S------SS---HHHHHHHHHHHHHHHHHHHHHHS-BPPGGG--TT-TT---B---EEEEEEE-TTS-EEEEEE-------

pLDDT: mean 74.14, std 16.83, range [31.88, 93.75]

Mean predicted aligned error: 13.45 Å

Sequence (177 aa):
MAVKQNGIEIVKRFAELGFQVQPEAIELLSQSEAERDFDLNEIVENVTDSLDPSIFVISTEQIAEFIKNKVAGTGKGEKEGGIRFQKQTHVPAPAIIKSFSDNGRGVDHKDFLPHFLDRYERISEIIKRRMNCRQIRYIRNGMRGEEVSVVGMVASVNKTAKGNIRVELELATHQRK

Radius of gyration: 21.17 Å; Cα contacts (8 Å, |Δi|>4): 113; chains: 1; bounding box: 55×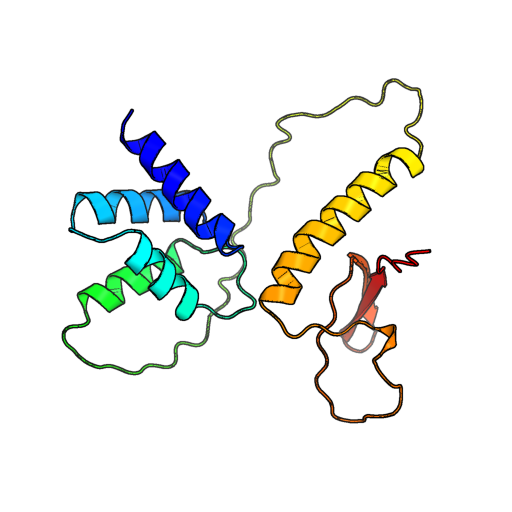53×53 Å

Foldseek 3Di:
DVLVVQLVVLQVLCVVLQAGEDPVLSVVVSVCVVVDVDDSVVLSVVLVVPDDLVHRYHYNVSSVVVVVCVVVPVDDDDDDDPPPPPDPDPDPDDDCPDDDDDPPPDDDPVNCPVVVVVVQVVVVVSSVVSDVADDPVPPDPPPPPDDHHHGFDWPDWDADPVRDIDTDGDHPPPPPD

Solvent-accessible surface area (backbone atoms only — not comparable to full-atom values): 11477 Å² total; per-residue (Å²): 116,70,72,65,58,49,47,52,52,55,52,47,57,41,42,77,76,58,31,45,69,37,72,70,29,45,52,51,51,58,51,48,48,75,77,38,98,59,58,66,67,59,52,51,51,56,53,58,72,73,49,63,70,87,64,47,66,46,46,44,66,60,52,52,50,50,55,51,49,65,71,57,54,91,52,93,75,93,72,94,70,81,83,72,78,69,76,79,71,84,72,74,80,80,79,81,90,74,81,84,80,81,83,80,67,79,80,56,74,73,74,45,48,62,57,54,50,53,51,48,52,60,53,47,51,52,49,48,77,58,38,87,53,48,63,74,91,73,62,66,100,74,65,87,85,69,89,80,43,72,79,61,49,79,74,46,81,43,76,43,98,86,71,48,78,48,72,39,69,46,64,90,78,79,74,80,127